Protein AF-A0A2T0S2A6-F1 (afdb_monomer)

Radius of gyration: 28.71 Å; Cα contacts (8 Å, |Δi|>4): 329; chains: 1; bounding box: 79×69×65 Å

Foldseek 3Di:
DQPDQQWADDPQKTKHKDKDLADLQVLQCCVPPQVNVCQQQRGKADDDDAQTWIWGFGPPDVVRDTFIKHFNDDDPSFKTKIAGDFDPPDDPPPPDDPPPDDDDDDDDDDDDDDDDDDDDDDDDDDDDDDDDDDDDDDDDDDDDDDDDDDDPDPPDDPDDDDDDGPPAFMWMWGWDDDPSMIMIMIIGRHPDLPCQLVVSLVVSQSVVSSVCSVVVHDRDDSVSRPNVCSVVSVVND

Mean predicted aligned error: 16.67 Å

Secondary structure (DSSP, 8-state):
-------EEETTEEEEEEEESS-HHHHHHHHH-HHHHTTTT--EEE--STT-EEEEE-TTSTT--EEEEEEEEEETTTEEEEEEPS-------------------------------------------------------------------SS--------SS-TT-EEEEEEEEETTEEEEEEEEE-S-STTHHHHHHHHHHHHHHHHHHHHTPPPPPGGGTTTTTHHHHHTT-

Solvent-accessible surface area (backbone atoms only — not comparable to full-atom values): 15053 Å² total; per-residue (Å²): 131,88,82,73,88,69,65,43,62,59,87,46,34,42,35,37,72,50,79,41,90,39,52,42,63,63,55,34,41,47,68,71,32,43,80,49,18,40,64,39,52,18,48,52,49,73,62,93,46,67,78,29,61,27,38,38,26,43,69,88,46,84,90,45,58,78,39,55,30,27,24,73,37,70,46,86,60,34,38,42,25,37,28,57,47,71,70,80,82,80,78,86,79,69,81,70,74,81,80,78,77,88,82,89,86,82,92,84,87,90,83,86,90,82,89,85,86,86,81,88,86,87,88,87,87,84,86,85,87,88,83,87,86,88,82,90,81,81,87,85,89,87,80,90,75,93,76,81,88,81,76,91,68,74,98,68,86,87,75,86,88,74,81,94,55,76,71,45,56,35,40,37,40,40,46,47,69,58,94,62,30,18,37,38,40,41,34,37,42,43,76,56,61,87,56,35,32,62,53,48,29,52,51,53,49,40,55,50,15,45,52,20,52,74,72,70,47,74,69,74,66,66,68,74,28,50,70,74,39,20,66,68,40,52,71,57,105

Nearest PDB structures (foldseek):
  4fpw-assembly3_B  TM=7.963E-01  e=6.488E-09  Micromonospora echinospora
  4fpw-assembly3_A  TM=7.605E-01  e=2.782E-08  Micromonospora echinospora
  2luz-assembly1_A  TM=6.718E-01  e=4.264E-07  Micromonospora echinospora
  3ggn-assembly2_A  TM=6.190E-01  e=2.651E-03  Deinococcus radiodurans R1 = ATCC 13939 = DSM 20539

Sequence (237 aa):
MSLIPTGRLLGNDLVLTRTFRAPVEDVWASITDPARTARWFGPWEGEAGVGRTVKVQMAHEEGRPWMDMVIDACEPPHRLAISAGGEPGGESGGGGEPEGGDESSGGGEPGDDGESKAGGGVEGGGESGGGGNSGAGDEPAGGDGSGSGDEPGGAGGSGDGGDGGFGGWHLELVLTEVGGVTELRFTQRLGGTAGVGEVGPGWEYYLDGLVAAREGRAMPDFGDYYPAMKDHFEAQR

InterPro domains:
  IPR013538 Activator of Hsp90 ATPase homologue 1/2-like, C-terminal [PF08327] (21-85)
  IPR023393 START-like domain superfamily [G3DSA:3.30.530.20] (10-105)
  IPR023393 START-like domain superfamily [G3DSA:3.30.530.20] (150-237)

pLDDT: mean 70.14, std 23.82, range [29.8, 96.31]

Organism: NCBI:txid439699

Structure (mmCIF, N/CA/C/O backbone):
data_AF-A0A2T0S2A6-F1
#
_entry.id   AF-A0A2T0S2A6-F1
#
loop_
_atom_site.group_PDB
_atom_site.id
_atom_site.type_symbol
_atom_site.label_atom_id
_atom_site.label_alt_id
_atom_site.label_comp_id
_atom_site.label_asym_id
_atom_site.label_entity_id
_atom_site.label_seq_id
_atom_site.pdbx_PDB_ins_code
_atom_site.Cartn_x
_atom_site.Cartn_y
_atom_site.Cartn_z
_atom_site.occupancy
_atom_site.B_iso_or_equiv
_atom_site.auth_seq_id
_atom_site.auth_comp_id
_atom_site.auth_asym_id
_atom_site.auth_atom_id
_atom_site.pdbx_PDB_model_num
ATOM 1 N N . MET A 1 1 ? -0.965 -22.779 -12.173 1.00 40.81 1 MET A N 1
ATOM 2 C CA . MET A 1 1 ? -2.214 -21.983 -12.153 1.00 40.81 1 MET A CA 1
ATOM 3 C C . MET A 1 1 ? -1.852 -20.622 -12.715 1.00 40.81 1 MET A C 1
ATOM 5 O O . MET A 1 1 ? -0.819 -20.116 -12.316 1.00 40.81 1 MET A O 1
ATOM 9 N N . SER A 1 2 ? -2.597 -20.076 -13.680 1.00 44.62 2 SER A N 1
ATOM 10 C CA . SER A 1 2 ? -2.241 -18.775 -14.268 1.00 44.62 2 SER A CA 1
ATOM 11 C C . SER A 1 2 ? -2.540 -17.678 -13.253 1.00 44.62 2 SER A C 1
ATOM 13 O O . SER A 1 2 ? -3.708 -17.358 -13.038 1.00 44.62 2 SER A O 1
ATOM 15 N N . LEU A 1 3 ? -1.506 -17.128 -12.625 1.00 71.12 3 LEU A N 1
ATOM 16 C CA . LEU A 1 3 ? -1.618 -15.856 -11.927 1.00 71.12 3 LEU A CA 1
ATOM 17 C C . LEU A 1 3 ? -1.940 -14.803 -12.993 1.00 71.12 3 LEU A C 1
ATOM 19 O O . LEU A 1 3 ? -1.202 -14.650 -13.965 1.00 71.12 3 LEU A O 1
ATOM 23 N N . ILE A 1 4 ? -3.110 -14.176 -12.898 1.00 74.50 4 ILE A N 1
ATOM 24 C CA . ILE A 1 4 ? -3.513 -13.137 -13.845 1.00 74.50 4 ILE A CA 1
ATOM 25 C C . ILE A 1 4 ? -3.007 -11.817 -13.268 1.00 74.50 4 ILE A C 1
ATOM 27 O O . ILE A 1 4 ? -3.501 -11.434 -12.208 1.00 74.50 4 ILE A O 1
ATOM 31 N N . PRO A 1 5 ? -2.073 -11.115 -13.931 1.00 79.50 5 PRO A N 1
ATOM 32 C CA . PRO A 1 5 ? -1.622 -9.818 -13.457 1.00 79.50 5 PRO A CA 1
ATOM 33 C C . PRO A 1 5 ? -2.796 -8.833 -13.445 1.00 79.50 5 PRO A C 1
ATOM 35 O O . PRO A 1 5 ? -3.496 -8.589 -14.440 1.00 79.50 5 PRO A O 1
ATOM 38 N N . THR A 1 6 ? -3.044 -8.295 -12.263 1.00 83.75 6 THR A N 1
ATOM 39 C CA . THR A 1 6 ? -4.152 -7.385 -11.969 1.00 83.75 6 THR A CA 1
ATOM 40 C C . THR A 1 6 ? -3.710 -5.931 -12.006 1.00 83.75 6 THR A C 1
ATOM 42 O O . THR A 1 6 ? -4.540 -5.053 -12.242 1.00 83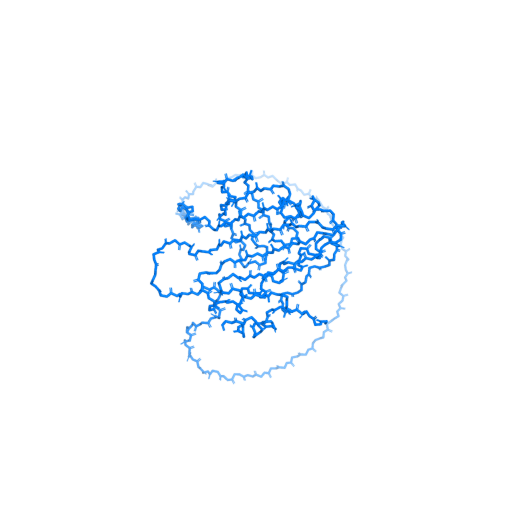.75 6 THR A O 1
ATOM 45 N N . GLY A 1 7 ? -2.415 -5.688 -11.808 1.00 87.00 7 GLY A N 1
ATOM 46 C CA . GLY A 1 7 ? -1.826 -4.372 -11.767 1.00 87.00 7 GLY A CA 1
ATOM 47 C C . GLY A 1 7 ? -1.988 -3.635 -13.085 1.00 87.00 7 GLY A C 1
ATOM 48 O O . GLY A 1 7 ? -1.927 -4.212 -14.179 1.00 87.00 7 GLY A O 1
ATOM 49 N N . ARG A 1 8 ? -2.251 -2.339 -12.963 1.00 90.69 8 ARG A N 1
ATOM 50 C CA . ARG A 1 8 ? -2.418 -1.420 -14.081 1.00 90.69 8 ARG A CA 1
ATOM 51 C C . ARG A 1 8 ? -1.546 -0.201 -13.876 1.00 90.69 8 ARG A C 1
ATOM 53 O O . ARG A 1 8 ? -1.547 0.378 -12.792 1.00 90.69 8 ARG A O 1
ATOM 60 N N . LEU A 1 9 ? -0.837 0.199 -14.922 1.00 90.56 9 LEU A N 1
ATOM 61 C CA . LEU A 1 9 ? -0.086 1.446 -14.925 1.00 90.56 9 LEU A CA 1
ATOM 62 C C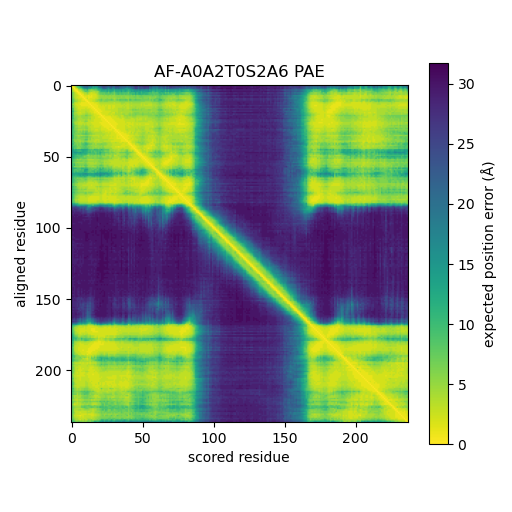 . LEU A 1 9 ? -0.977 2.585 -15.437 1.00 90.56 9 LEU A C 1
ATOM 64 O O . LEU A 1 9 ? -1.478 2.542 -16.560 1.00 90.56 9 LEU A O 1
ATOM 68 N N . LEU A 1 10 ? -1.192 3.601 -14.603 1.00 90.62 10 LEU A N 1
ATOM 69 C CA . LEU A 1 10 ? -1.968 4.798 -14.920 1.00 90.62 10 LEU A CA 1
ATOM 70 C C . LEU A 1 10 ? -1.039 6.016 -14.880 1.00 90.62 10 LEU A C 1
ATOM 72 O O . LEU A 1 10 ? -0.858 6.654 -13.843 1.00 90.62 10 LEU A O 1
ATOM 76 N N . GLY A 1 11 ? -0.411 6.328 -16.015 1.00 88.44 11 GLY A N 1
ATOM 77 C CA . GLY A 1 11 ? 0.660 7.326 -16.061 1.00 88.44 11 GLY A CA 1
ATOM 78 C C . GLY A 1 11 ? 1.874 6.836 -15.271 1.00 88.44 11 GLY A C 1
ATOM 79 O O . GLY A 1 11 ? 2.530 5.887 -15.684 1.00 88.44 11 GLY A O 1
ATOM 80 N N . ASN A 1 12 ? 2.140 7.457 -14.122 1.00 88.75 12 ASN A N 1
ATOM 81 C CA . ASN A 1 12 ? 3.220 7.074 -13.207 1.00 88.75 12 ASN A CA 1
ATOM 82 C C . ASN A 1 12 ? 2.729 6.286 -11.984 1.00 88.75 12 ASN A C 1
ATOM 84 O O . ASN A 1 12 ? 3.543 5.881 -11.160 1.00 88.75 12 ASN A O 1
ATOM 88 N N . ASP A 1 13 ? 1.419 6.087 -11.845 1.00 90.69 13 ASP A N 1
ATOM 89 C CA . ASP A 1 13 ? 0.840 5.399 -10.698 1.00 90.69 13 ASP A CA 1
ATOM 90 C C . ASP A 1 13 ? 0.581 3.929 -11.067 1.00 90.69 13 ASP A C 1
ATOM 92 O O . ASP A 1 13 ? -0.249 3.613 -11.924 1.00 90.69 13 ASP A O 1
ATOM 96 N N . LEU A 1 14 ? 1.307 3.017 -10.425 1.00 91.19 14 LEU A N 1
ATOM 97 C CA . LEU A 1 14 ? 1.064 1.582 -10.491 1.00 91.19 14 LEU A CA 1
ATOM 98 C C . LEU A 1 14 ? -0.046 1.230 -9.495 1.00 91.19 14 LEU A C 1
ATOM 100 O O . LEU A 1 14 ? 0.139 1.333 -8.282 1.00 91.19 14 LEU A O 1
ATOM 104 N N . VAL A 1 15 ? -1.201 0.812 -10.008 1.00 94.25 15 VAL A N 1
ATOM 105 C CA . VAL A 1 15 ? -2.398 0.521 -9.212 1.00 94.25 15 VAL A CA 1
ATOM 106 C C . VAL A 1 15 ? -2.692 -0.972 -9.222 1.00 94.25 15 VAL A C 1
ATOM 108 O O . VAL A 1 15 ? -2.836 -1.572 -10.285 1.00 94.25 15 VAL A O 1
ATOM 111 N N . LEU A 1 16 ? -2.837 -1.560 -8.037 1.00 93.12 16 LEU A N 1
ATOM 112 C CA . LEU A 1 16 ? -3.235 -2.950 -7.835 1.00 93.12 16 LEU A CA 1
ATOM 113 C C . LEU A 1 16 ? -4.454 -3.004 -6.912 1.00 93.12 16 LEU A C 1
ATOM 115 O O . LEU A 1 16 ? -4.512 -2.302 -5.903 1.00 93.12 16 LEU A O 1
ATOM 119 N N . THR A 1 17 ? -5.420 -3.865 -7.230 1.00 92.19 17 THR A N 1
ATOM 120 C CA . THR A 1 17 ? -6.645 -4.016 -6.432 1.00 92.19 17 THR A CA 1
ATOM 121 C C . THR A 1 17 ? -6.764 -5.433 -5.883 1.00 92.19 17 THR A C 1
ATOM 123 O O . THR A 1 17 ? -6.517 -6.412 -6.592 1.00 92.19 17 THR A O 1
ATOM 126 N N . ARG A 1 18 ? -7.173 -5.561 -4.619 1.00 91.56 18 ARG A N 1
ATOM 127 C CA . ARG A 1 18 ? -7.515 -6.835 -3.975 1.00 91.56 18 ARG A CA 1
ATOM 128 C C . ARG A 1 18 ? -8.862 -6.744 -3.284 1.00 91.56 18 ARG A C 1
ATOM 130 O O . ARG A 1 18 ? -9.215 -5.717 -2.722 1.00 91.56 18 ARG A O 1
ATOM 137 N N . THR A 1 19 ? -9.606 -7.840 -3.301 1.00 90.94 19 THR A N 1
ATOM 138 C CA . THR A 1 19 ? -10.930 -7.914 -2.683 1.00 90.94 19 THR A CA 1
ATOM 139 C C . THR A 1 19 ? -10.922 -8.963 -1.583 1.00 90.94 19 THR A C 1
ATOM 141 O O . THR A 1 19 ? -10.536 -10.109 -1.810 1.00 90.94 19 THR A O 1
ATOM 144 N N . PHE A 1 20 ? -11.396 -8.589 -0.399 1.00 89.88 20 PHE A N 1
ATOM 145 C CA . PHE A 1 20 ? -11.454 -9.439 0.781 1.00 89.88 20 PHE A CA 1
ATOM 146 C C . PHE A 1 20 ? -12.900 -9.584 1.251 1.00 89.88 20 PHE A C 1
ATOM 148 O O . PHE A 1 20 ? -13.612 -8.600 1.431 1.00 89.88 20 PHE A O 1
ATOM 155 N N . ARG A 1 21 ? -13.337 -10.821 1.507 1.00 90.31 21 ARG A N 1
ATOM 156 C CA . ARG A 1 21 ? -14.622 -11.097 2.175 1.00 90.31 21 ARG A CA 1
ATOM 157 C C . ARG A 1 21 ? -14.460 -10.988 3.691 1.00 90.31 21 ARG A C 1
ATOM 159 O O . ARG A 1 21 ? -14.491 -11.991 4.397 1.00 90.31 21 ARG A O 1
ATOM 166 N N . ALA A 1 22 ? -14.190 -9.780 4.157 1.00 90.81 22 ALA A N 1
ATOM 167 C CA . ALA A 1 22 ? -13.977 -9.433 5.554 1.00 90.81 22 ALA A CA 1
ATOM 168 C C . ALA A 1 22 ? -14.355 -7.956 5.754 1.00 90.81 22 ALA A C 1
ATOM 170 O O . ALA A 1 22 ? -14.318 -7.216 4.770 1.00 90.81 22 ALA A O 1
ATOM 171 N N . PRO A 1 23 ? -14.696 -7.528 6.981 1.00 92.88 23 PRO A N 1
ATOM 172 C CA . PRO A 1 23 ? -14.936 -6.119 7.274 1.00 92.88 23 PRO A CA 1
ATOM 173 C C . PRO A 1 23 ? -13.649 -5.297 7.144 1.00 92.88 23 PRO A C 1
ATOM 175 O O . PRO A 1 23 ? -12.537 -5.816 7.315 1.00 92.88 23 PRO A O 1
ATOM 178 N N . VAL A 1 24 ? -13.801 -3.994 6.898 1.00 94.19 24 VAL A N 1
ATOM 179 C CA . VAL A 1 24 ? -12.668 -3.086 6.675 1.00 94.19 24 VAL A CA 1
ATOM 180 C C . VAL A 1 24 ? -11.712 -3.041 7.858 1.00 94.19 24 VAL A C 1
ATOM 182 O O . VAL A 1 24 ? -10.505 -2.996 7.653 1.00 94.19 24 VAL A O 1
ATOM 185 N N . GLU A 1 25 ? -12.222 -3.138 9.085 1.00 92.81 25 GLU A N 1
ATOM 186 C CA . GLU A 1 25 ? -11.404 -3.118 10.302 1.00 92.81 25 GLU A CA 1
ATOM 187 C C . GLU A 1 25 ? -10.437 -4.307 10.366 1.00 92.81 25 GLU A C 1
ATOM 189 O O . GLU A 1 25 ? -9.268 -4.148 10.722 1.00 92.81 25 GLU A O 1
ATOM 194 N N . ASP A 1 26 ? -10.886 -5.493 9.944 1.00 92.31 26 ASP A N 1
ATOM 195 C CA . ASP A 1 26 ? -10.026 -6.673 9.891 1.00 92.31 26 ASP A CA 1
ATOM 196 C C . ASP A 1 26 ? -8.950 -6.524 8.818 1.00 92.31 26 ASP A C 1
ATOM 198 O O . ASP A 1 26 ? -7.817 -6.971 9.016 1.00 92.31 26 ASP A O 1
ATOM 202 N N . VAL A 1 27 ? -9.294 -5.963 7.651 1.00 92.69 27 VAL A N 1
ATOM 203 C CA . VAL A 1 27 ? -8.337 -5.710 6.557 1.00 92.69 27 VAL A CA 1
ATOM 204 C C . VAL A 1 27 ? -7.327 -4.645 6.962 1.00 92.69 27 VAL A C 1
ATOM 206 O O . VAL A 1 27 ? -6.129 -4.864 6.800 1.00 92.69 27 VAL A O 1
ATOM 209 N N . TRP A 1 28 ? -7.794 -3.561 7.574 1.00 93.69 28 TRP A N 1
ATOM 210 C CA . TRP A 1 28 ? -6.973 -2.492 8.123 1.00 93.69 28 TRP A CA 1
ATOM 211 C C . TRP A 1 28 ? -5.953 -3.031 9.124 1.00 93.69 28 TRP A C 1
ATOM 213 O O . TRP A 1 28 ? -4.758 -2.792 8.966 1.00 93.69 28 TRP A O 1
ATOM 223 N N . ALA A 1 29 ? -6.383 -3.872 10.069 1.00 92.19 29 ALA A N 1
ATOM 224 C CA . ALA A 1 29 ? -5.474 -4.512 11.013 1.00 92.19 29 ALA A CA 1
ATOM 225 C C . ALA A 1 29 ? -4.391 -5.353 10.314 1.00 92.19 29 ALA A C 1
ATOM 227 O O . ALA A 1 29 ? -3.265 -5.397 10.783 1.00 92.19 29 ALA A O 1
ATOM 228 N N . SER A 1 30 ? -4.666 -6.004 9.179 1.00 89.81 30 SER A N 1
ATOM 229 C CA . SER A 1 30 ? -3.622 -6.743 8.443 1.00 89.81 30 SER A CA 1
ATOM 230 C C . SER A 1 30 ? -2.554 -5.868 7.784 1.00 89.81 30 SER A C 1
ATOM 232 O O . SER A 1 30 ? -1.518 -6.403 7.390 1.00 89.81 30 SER A O 1
ATOM 234 N N . ILE A 1 31 ? -2.821 -4.571 7.647 1.00 89.50 31 ILE A N 1
ATOM 235 C CA . ILE A 1 31 ? -1.926 -3.587 7.037 1.00 89.50 31 ILE A CA 1
ATOM 236 C C . ILE A 1 31 ? -1.197 -2.793 8.128 1.00 89.50 31 ILE A C 1
ATOM 238 O O . ILE A 1 31 ? -0.007 -2.518 7.993 1.00 89.50 31 ILE A O 1
ATOM 242 N N . THR A 1 32 ? -1.891 -2.446 9.216 1.00 89.19 32 THR A N 1
ATOM 243 C CA . THR A 1 32 ? -1.354 -1.583 10.275 1.00 89.19 32 THR A CA 1
ATOM 244 C C . THR A 1 32 ? -0.890 -2.316 11.523 1.00 89.19 32 THR A C 1
ATOM 246 O O . THR A 1 32 ? -0.228 -1.698 12.337 1.00 89.19 32 THR A O 1
ATOM 249 N N . ASP A 1 33 ? -1.243 -3.581 11.753 1.00 88.81 33 ASP A N 1
ATOM 250 C CA . ASP A 1 33 ? -0.757 -4.318 12.926 1.00 88.81 33 ASP A CA 1
ATOM 251 C C . ASP A 1 33 ? 0.608 -4.956 12.620 1.00 88.81 33 ASP A C 1
ATOM 253 O O . ASP A 1 33 ? 0.705 -5.753 11.684 1.00 88.81 33 ASP A O 1
ATOM 257 N N . PRO A 1 34 ? 1.666 -4.671 13.398 1.00 86.69 34 PRO A N 1
ATOM 258 C CA . PRO A 1 34 ? 3.013 -5.154 13.099 1.00 86.69 34 PRO A CA 1
ATOM 259 C C . PRO A 1 34 ? 3.120 -6.681 13.113 1.00 86.69 34 PRO A C 1
ATOM 261 O O . PRO A 1 34 ? 3.835 -7.247 12.286 1.00 86.69 34 PRO A O 1
ATOM 264 N N . ALA A 1 35 ? 2.371 -7.375 13.977 1.00 86.44 35 ALA A N 1
ATOM 265 C CA . ALA A 1 35 ? 2.387 -8.835 14.020 1.00 86.44 35 ALA A CA 1
ATOM 266 C C . ALA A 1 35 ? 1.686 -9.451 12.800 1.00 86.44 35 ALA A C 1
ATOM 268 O O . ALA A 1 35 ? 2.070 -10.530 12.345 1.00 86.44 35 ALA A O 1
ATOM 269 N N . ARG A 1 36 ? 0.670 -8.781 12.243 1.00 88.19 36 ARG A N 1
ATOM 270 C CA . ARG A 1 36 ? -0.002 -9.227 11.012 1.00 88.19 36 ARG A CA 1
ATOM 271 C C . ARG A 1 36 ? 0.798 -8.876 9.763 1.00 88.19 36 ARG A C 1
ATOM 273 O O . ARG A 1 36 ? 0.919 -9.734 8.890 1.00 88.19 36 ARG A O 1
ATOM 280 N N . THR A 1 37 ? 1.371 -7.678 9.697 1.00 88.50 37 THR A N 1
ATOM 281 C CA . THR A 1 37 ? 2.200 -7.218 8.574 1.00 88.50 37 THR A CA 1
ATOM 282 C C . THR A 1 37 ? 3.470 -8.059 8.434 1.00 88.50 37 THR A C 1
ATOM 284 O O . THR A 1 37 ? 3.821 -8.451 7.319 1.00 88.50 37 THR A O 1
ATOM 287 N N . ALA A 1 38 ? 4.060 -8.495 9.555 1.00 88.25 38 ALA A N 1
ATOM 288 C CA . ALA A 1 38 ? 5.203 -9.412 9.582 1.00 88.25 38 ALA A CA 1
ATOM 289 C C . ALA A 1 38 ? 4.975 -10.750 8.862 1.00 88.25 38 ALA A C 1
ATOM 291 O O . ALA A 1 38 ? 5.937 -11.408 8.475 1.00 88.25 38 ALA A O 1
ATOM 292 N N . ARG A 1 39 ? 3.717 -11.163 8.664 1.00 86.00 39 ARG A N 1
ATOM 293 C CA . ARG A 1 39 ? 3.386 -12.447 8.029 1.00 86.00 39 ARG A CA 1
ATOM 294 C C . ARG A 1 39 ? 3.450 -12.416 6.504 1.00 86.00 39 ARG A C 1
ATOM 296 O O . ARG A 1 39 ? 3.475 -13.489 5.912 1.00 86.00 39 ARG A O 1
ATOM 303 N N . TRP A 1 40 ? 3.425 -11.236 5.883 1.00 86.31 40 TRP A N 1
ATOM 304 C CA . TRP A 1 40 ? 3.359 -11.106 4.423 1.00 86.31 40 TRP A CA 1
ATOM 305 C C . TRP A 1 40 ? 4.307 -10.048 3.859 1.00 86.31 40 TRP A C 1
ATOM 307 O O . TRP A 1 40 ? 4.961 -10.307 2.855 1.00 86.31 40 TRP A O 1
ATOM 317 N N . PHE A 1 41 ? 4.408 -8.884 4.504 1.00 84.75 41 PHE A N 1
ATOM 318 C CA . PHE A 1 41 ? 5.287 -7.797 4.073 1.00 84.75 41 PHE A CA 1
ATOM 319 C C . PHE A 1 41 ? 6.613 -7.835 4.829 1.00 84.75 41 PHE A C 1
ATOM 321 O O . PHE A 1 41 ? 7.675 -7.792 4.219 1.00 84.75 41 PHE A O 1
ATOM 328 N N . GLY A 1 42 ? 6.536 -8.003 6.149 1.00 85.94 42 GLY A N 1
ATOM 329 C CA . GLY A 1 42 ? 7.661 -8.017 7.079 1.00 85.94 42 GLY A CA 1
ATOM 330 C C . GLY A 1 42 ? 7.413 -7.106 8.289 1.00 85.94 42 GLY A C 1
ATOM 331 O O . GLY A 1 42 ? 6.367 -6.451 8.366 1.00 85.94 42 GLY A O 1
ATOM 332 N N . PRO A 1 43 ? 8.266 -7.183 9.323 1.00 89.19 43 PRO A N 1
ATOM 333 C CA . PRO A 1 43 ? 8.039 -6.460 10.564 1.00 89.19 43 PRO A CA 1
ATOM 334 C C . PRO A 1 43 ? 8.244 -4.960 10.359 1.00 89.19 43 PRO A C 1
ATOM 336 O O . PRO A 1 43 ? 9.045 -4.523 9.532 1.00 89.19 43 PRO A O 1
ATOM 339 N N . TRP A 1 44 ? 7.530 -4.167 11.149 1.00 89.50 44 TRP A N 1
ATOM 340 C CA . TRP A 1 44 ? 7.767 -2.736 11.235 1.00 89.50 44 TRP A CA 1
ATOM 341 C C . TRP A 1 44 ? 7.768 -2.280 12.695 1.00 89.50 44 TRP A C 1
ATOM 343 O O . TRP A 1 44 ? 7.097 -2.873 13.543 1.00 89.50 44 TRP A O 1
ATOM 353 N N . GLU A 1 45 ? 8.547 -1.243 12.982 1.00 88.31 45 GLU A N 1
ATOM 354 C CA . GLU A 1 45 ? 8.756 -0.667 14.307 1.00 88.31 45 GLU A CA 1
ATOM 355 C C . GLU A 1 45 ? 8.546 0.849 14.269 1.00 88.31 45 GLU A C 1
ATOM 357 O O . GLU A 1 45 ? 8.823 1.510 13.271 1.00 88.31 45 GLU A O 1
ATOM 362 N N . GLY A 1 46 ? 8.079 1.420 15.376 1.00 85.38 46 GLY A N 1
ATOM 363 C CA . GLY A 1 46 ? 7.874 2.859 15.520 1.00 85.38 46 GLY A CA 1
ATOM 364 C C . GLY A 1 46 ? 6.478 3.211 16.016 1.00 85.38 46 GLY A C 1
ATOM 365 O O . GLY A 1 46 ? 5.664 2.344 16.334 1.00 85.38 46 GLY A O 1
ATOM 366 N N . GLU A 1 47 ? 6.207 4.510 16.106 1.00 83.38 47 GLU A N 1
ATOM 367 C CA . GLU A 1 47 ? 4.898 5.020 16.506 1.00 83.38 47 GLU A CA 1
ATOM 368 C C . GLU A 1 47 ? 4.077 5.361 15.262 1.00 83.38 47 GLU A C 1
ATOM 370 O O . GLU A 1 47 ? 4.457 6.227 14.473 1.00 83.38 47 GLU A O 1
ATOM 375 N N . ALA A 1 48 ? 2.928 4.701 15.100 1.00 80.00 48 ALA A N 1
ATOM 376 C CA . ALA A 1 48 ? 1.993 5.041 14.040 1.00 80.00 48 ALA A CA 1
ATOM 377 C C . ALA A 1 48 ? 1.408 6.443 14.276 1.00 80.00 48 ALA A C 1
ATOM 379 O O . ALA A 1 48 ? 0.794 6.711 15.309 1.00 80.00 48 ALA A O 1
ATOM 380 N N . GLY A 1 49 ? 1.558 7.333 13.300 1.00 83.44 49 GLY A N 1
ATOM 381 C CA . GLY A 1 49 ? 0.978 8.670 13.339 1.00 83.44 49 GLY A CA 1
ATOM 382 C C . GLY A 1 49 ? 1.385 9.490 12.125 1.00 83.44 49 GLY A C 1
ATOM 383 O O . GLY A 1 49 ? 2.494 9.346 11.625 1.00 83.44 49 GLY A O 1
ATOM 384 N N . VAL A 1 50 ? 0.494 10.354 11.644 1.00 89.62 50 VAL A N 1
ATOM 385 C CA . VAL A 1 50 ? 0.789 11.222 10.495 1.00 89.62 50 VAL A CA 1
ATOM 386 C C . VAL A 1 50 ? 2.003 12.108 10.797 1.00 89.62 50 VAL A C 1
ATOM 388 O O . VAL A 1 50 ? 2.072 12.734 11.854 1.00 89.62 50 VAL A O 1
ATOM 391 N N . GLY A 1 51 ? 2.962 12.140 9.876 1.00 86.44 51 GLY A N 1
ATOM 392 C CA . GLY A 1 51 ? 4.244 12.831 9.996 1.00 86.44 51 GLY A CA 1
ATOM 393 C C . GLY A 1 51 ? 5.290 12.105 10.849 1.00 86.44 51 GLY A C 1
ATOM 394 O O . GLY A 1 51 ? 6.387 12.632 11.020 1.00 86.44 51 GLY A O 1
ATOM 395 N N . ARG A 1 52 ? 4.983 10.926 11.407 1.00 87.75 52 ARG A N 1
ATOM 396 C CA . ARG A 1 52 ? 5.961 10.087 12.117 1.00 87.75 52 ARG A CA 1
ATOM 397 C C . ARG A 1 52 ? 6.735 9.221 11.125 1.00 87.75 52 ARG A C 1
ATOM 399 O O . ARG A 1 52 ? 6.186 8.796 10.110 1.00 87.75 52 ARG A O 1
ATOM 406 N N . THR A 1 53 ? 7.976 8.909 11.482 1.00 89.12 53 THR A N 1
ATOM 407 C CA . THR A 1 53 ? 8.798 7.912 10.790 1.00 89.12 53 THR A CA 1
ATOM 408 C C . THR A 1 53 ? 8.685 6.568 11.502 1.00 89.12 53 THR A C 1
ATOM 410 O O . THR A 1 53 ? 8.800 6.496 12.727 1.00 89.12 53 THR A O 1
ATOM 413 N N . VAL A 1 54 ? 8.468 5.510 10.729 1.00 89.44 54 VAL A N 1
ATOM 414 C CA . VAL A 1 54 ? 8.478 4.112 11.156 1.00 89.44 54 VAL A CA 1
ATOM 415 C C . VAL A 1 54 ? 9.545 3.355 10.376 1.00 89.44 54 VAL A C 1
ATOM 417 O O . VAL A 1 54 ? 9.800 3.654 9.214 1.00 89.44 54 VAL A O 1
ATOM 420 N N . LYS A 1 55 ? 10.168 2.364 11.001 1.00 88.25 55 LYS A N 1
ATOM 421 C CA . LYS A 1 55 ? 11.136 1.482 10.355 1.00 88.25 55 LYS A CA 1
ATOM 422 C C . LYS A 1 55 ? 10.408 0.262 9.830 1.00 88.25 55 LYS A C 1
ATOM 424 O O . LYS A 1 55 ? 9.717 -0.402 10.593 1.00 88.25 55 LYS A O 1
ATOM 429 N N . VAL A 1 56 ? 10.569 -0.058 8.557 1.00 86.88 56 VAL A N 1
ATOM 430 C CA . VAL A 1 56 ? 9.944 -1.222 7.925 1.00 86.88 56 VAL A CA 1
ATOM 431 C C . VAL A 1 56 ? 11.030 -2.131 7.376 1.00 86.88 56 VAL A C 1
ATOM 433 O O . VAL A 1 56 ? 12.029 -1.659 6.842 1.00 86.88 56 VAL A O 1
ATOM 436 N N . GLN A 1 57 ? 10.842 -3.435 7.517 1.00 85.12 57 GLN A N 1
ATOM 437 C CA . GLN A 1 57 ? 11.696 -4.442 6.911 1.00 85.12 57 GLN A CA 1
ATOM 438 C C . GLN A 1 57 ? 10.858 -5.264 5.936 1.00 85.12 57 GLN A C 1
ATOM 440 O O . GLN A 1 57 ? 9.840 -5.833 6.327 1.00 85.12 57 GLN A O 1
ATOM 445 N N . MET A 1 58 ? 11.288 -5.358 4.680 1.00 83.19 58 MET A N 1
ATOM 446 C CA . MET A 1 58 ? 10.630 -6.199 3.685 1.00 83.19 58 MET A CA 1
ATOM 447 C C . MET A 1 58 ? 11.192 -7.626 3.746 1.00 83.19 58 MET A C 1
ATOM 449 O O . MET A 1 58 ? 12.369 -7.875 3.506 1.00 83.19 58 MET A O 1
ATOM 453 N N . ALA A 1 59 ? 10.341 -8.594 4.087 1.00 77.56 59 ALA A N 1
ATOM 454 C CA . ALA A 1 59 ? 10.750 -9.961 4.421 1.00 77.56 59 ALA A CA 1
ATOM 455 C C . ALA A 1 59 ? 11.352 -10.745 3.242 1.00 77.56 59 ALA A C 1
ATOM 457 O O . ALA A 1 59 ? 12.116 -11.686 3.467 1.00 77.56 59 ALA A O 1
ATOM 458 N N . HIS A 1 60 ? 10.988 -10.375 2.012 1.00 72.69 60 HIS A N 1
ATOM 459 C CA . HIS A 1 60 ? 11.467 -11.002 0.779 1.00 72.69 60 HIS A CA 1
ATOM 460 C C . HIS A 1 60 ? 12.623 -10.234 0.112 1.00 72.69 60 HIS A C 1
ATOM 462 O O . HIS A 1 60 ? 13.102 -10.656 -0.933 1.00 72.69 60 HIS A O 1
ATOM 468 N N . GLU A 1 61 ? 13.104 -9.140 0.709 1.00 72.50 61 GLU A N 1
ATOM 469 C CA . GLU A 1 61 ? 14.316 -8.479 0.224 1.00 72.50 61 GLU A CA 1
ATOM 470 C C . GLU A 1 61 ? 15.578 -9.163 0.753 1.00 72.50 61 GLU A C 1
ATOM 472 O O . GLU A 1 61 ? 15.648 -9.606 1.907 1.00 72.50 61 GLU A O 1
ATOM 477 N N . GLU A 1 62 ? 16.602 -9.234 -0.097 1.00 66.75 62 GLU A N 1
ATOM 478 C CA . GLU A 1 62 ? 17.911 -9.755 0.281 1.00 66.75 62 GLU A CA 1
ATOM 479 C C . GLU A 1 62 ? 18.553 -8.855 1.348 1.00 66.75 62 GLU A C 1
ATOM 481 O O . GLU A 1 62 ? 18.484 -7.630 1.289 1.00 66.75 62 GLU A O 1
ATOM 486 N N . GLY A 1 63 ? 19.108 -9.461 2.399 1.00 65.12 63 GLY A N 1
ATOM 487 C CA . GLY A 1 63 ? 19.666 -8.732 3.544 1.00 65.12 63 GLY A CA 1
ATOM 488 C C . GLY A 1 63 ? 18.632 -8.103 4.489 1.00 65.12 63 GLY A C 1
ATOM 489 O O . GLY A 1 63 ? 18.978 -7.821 5.635 1.00 65.12 63 GLY A O 1
ATOM 490 N N . ARG A 1 64 ? 17.367 -7.955 4.065 1.00 80.69 64 ARG A N 1
ATOM 491 C CA . ARG A 1 64 ? 16.254 -7.405 4.861 1.00 80.69 64 ARG A CA 1
ATOM 492 C C . ARG A 1 64 ? 16.653 -6.109 5.586 1.00 80.69 64 ARG A C 1
ATOM 494 O O . ARG A 1 64 ? 16.580 -6.047 6.821 1.00 80.69 64 ARG A O 1
ATOM 501 N N . PRO A 1 65 ? 17.127 -5.087 4.858 1.00 82.06 65 PRO A N 1
ATOM 502 C CA . PRO A 1 65 ? 17.507 -3.831 5.480 1.00 82.06 65 PRO A CA 1
ATOM 503 C C . PRO A 1 65 ? 16.295 -3.193 6.166 1.00 82.06 65 PRO A C 1
ATOM 505 O O . PRO A 1 65 ? 15.152 -3.336 5.731 1.00 82.06 65 PRO A O 1
ATOM 508 N N . TRP A 1 66 ? 16.549 -2.485 7.263 1.00 84.75 66 TRP A N 1
ATOM 509 C CA . TRP A 1 66 ? 15.544 -1.599 7.834 1.00 84.75 66 TRP A CA 1
ATOM 510 C C . TRP A 1 66 ? 15.479 -0.325 7.002 1.00 84.75 66 TRP A C 1
ATOM 512 O O . TRP A 1 66 ? 16.508 0.302 6.760 1.00 84.75 66 TRP A O 1
ATOM 522 N N . MET A 1 67 ? 14.272 0.061 6.607 1.00 82.12 67 MET A N 1
ATOM 523 C CA . MET A 1 67 ? 14.012 1.253 5.810 1.00 82.12 67 MET A CA 1
ATOM 524 C C . MET A 1 67 ? 13.144 2.222 6.599 1.00 82.12 67 MET A C 1
ATOM 526 O O . MET A 1 67 ? 12.116 1.830 7.154 1.00 82.12 67 MET A O 1
ATOM 530 N N . ASP A 1 68 ? 13.546 3.487 6.642 1.00 86.62 68 ASP A N 1
ATOM 531 C CA . ASP A 1 68 ? 12.753 4.541 7.262 1.00 86.62 68 ASP A CA 1
ATOM 532 C C . ASP A 1 68 ? 11.635 5.004 6.325 1.00 86.62 68 ASP A C 1
ATOM 534 O O . ASP A 1 68 ? 11.852 5.388 5.176 1.00 86.62 68 ASP A O 1
ATOM 538 N N . MET A 1 69 ? 10.416 4.977 6.848 1.00 86.00 69 MET A N 1
ATOM 539 C CA . MET A 1 69 ? 9.175 5.250 6.143 1.00 86.00 69 MET A CA 1
ATOM 540 C C . MET A 1 69 ? 8.401 6.328 6.890 1.00 86.00 69 MET A C 1
ATOM 542 O O . MET A 1 69 ? 8.080 6.167 8.064 1.00 86.00 69 MET A O 1
ATOM 546 N N . VAL A 1 70 ? 8.077 7.433 6.232 1.00 89.94 70 VAL A N 1
ATOM 547 C CA . VAL A 1 70 ? 7.251 8.500 6.803 1.00 89.94 70 VAL A CA 1
ATOM 548 C C . VAL A 1 70 ? 5.785 8.196 6.531 1.00 89.94 70 VAL A C 1
ATOM 550 O O . VAL A 1 70 ? 5.412 7.848 5.416 1.00 89.94 70 VAL A O 1
ATOM 553 N N . ILE A 1 71 ? 4.934 8.333 7.546 1.00 91.75 71 ILE A N 1
ATOM 554 C CA . ILE A 1 71 ? 3.484 8.193 7.399 1.00 91.75 71 ILE A CA 1
ATOM 555 C C . ILE A 1 71 ? 2.906 9.530 6.935 1.00 91.75 71 ILE A C 1
ATOM 557 O O . ILE A 1 71 ? 2.688 10.436 7.736 1.00 91.75 71 ILE A O 1
ATOM 561 N N . ASP A 1 72 ? 2.617 9.653 5.646 1.00 90.75 72 ASP A N 1
ATOM 562 C CA . ASP A 1 72 ? 2.040 10.862 5.051 1.00 90.75 72 ASP A CA 1
ATOM 563 C C . ASP A 1 72 ? 0.563 11.050 5.418 1.00 90.75 72 ASP A C 1
ATOM 565 O O . ASP A 1 72 ? 0.092 12.171 5.609 1.00 90.75 72 ASP A O 1
ATOM 569 N N . ALA A 1 73 ? -0.190 9.951 5.517 1.00 92.25 73 ALA A N 1
ATOM 570 C CA . ALA A 1 73 ? -1.592 9.966 5.917 1.00 92.25 73 ALA A CA 1
ATOM 571 C C . ALA A 1 73 ? -1.966 8.671 6.640 1.00 92.25 73 ALA A C 1
ATOM 573 O O . ALA A 1 73 ? -1.553 7.586 6.248 1.00 92.25 73 ALA A O 1
ATOM 574 N N . CYS A 1 74 ? -2.786 8.781 7.681 1.00 92.88 74 CYS A N 1
ATOM 575 C CA . CYS A 1 74 ? -3.324 7.649 8.422 1.00 92.88 74 CYS A CA 1
ATOM 576 C C . CYS A 1 74 ? -4.733 8.017 8.887 1.00 92.88 74 CYS A C 1
ATOM 578 O O . CYS A 1 74 ? -4.918 8.737 9.867 1.00 92.88 74 CYS A O 1
ATOM 580 N N . GLU A 1 75 ? -5.723 7.562 8.129 1.00 92.56 75 GLU A N 1
ATOM 581 C CA . GLU A 1 75 ? -7.146 7.801 8.344 1.00 92.56 75 GLU A CA 1
ATOM 582 C C . GLU A 1 75 ? -7.814 6.439 8.580 1.00 92.56 75 GLU A C 1
ATOM 584 O O . GLU A 1 75 ? -8.375 5.849 7.648 1.00 92.56 75 GLU A O 1
ATOM 589 N N . PRO A 1 76 ? -7.707 5.872 9.796 1.00 90.06 76 PRO A N 1
ATOM 590 C CA . PRO A 1 76 ? -8.253 4.553 10.078 1.00 90.06 76 PRO A CA 1
ATOM 591 C C . PRO A 1 76 ? -9.789 4.540 9.960 1.00 90.06 76 PRO A C 1
ATOM 593 O O . PRO A 1 76 ? -10.438 5.507 10.368 1.00 90.06 76 PRO A O 1
ATOM 596 N N . PRO A 1 77 ? -10.401 3.446 9.465 1.00 92.31 77 PRO A N 1
ATOM 597 C CA . PRO A 1 77 ? -9.790 2.254 8.862 1.00 92.31 77 PRO A CA 1
ATOM 598 C C . PRO A 1 77 ? -9.660 2.331 7.320 1.00 92.31 77 PRO A C 1
ATOM 600 O O . PRO A 1 77 ? -9.645 1.298 6.661 1.00 92.31 77 PRO A O 1
ATOM 603 N N . HIS A 1 78 ? -9.629 3.521 6.709 1.00 93.25 78 HIS A N 1
ATOM 604 C CA . HIS A 1 78 ? -9.864 3.683 5.266 1.00 93.25 78 HIS A CA 1
ATOM 605 C C . HIS A 1 78 ? -8.637 4.048 4.431 1.00 93.25 78 HIS A C 1
ATOM 607 O O . HIS A 1 78 ? -8.623 3.733 3.243 1.00 93.25 78 HIS A O 1
ATOM 613 N N . ARG A 1 79 ? -7.624 4.728 4.979 1.00 94.69 79 ARG A N 1
ATOM 614 C CA . ARG A 1 79 ? -6.499 5.207 4.161 1.00 94.69 79 ARG A CA 1
ATOM 615 C C . ARG A 1 79 ? -5.184 5.271 4.919 1.00 94.69 79 ARG A C 1
ATOM 617 O O . ARG A 1 79 ? -5.102 5.893 5.973 1.00 94.69 79 ARG A O 1
ATOM 624 N N . LEU A 1 80 ? -4.150 4.676 4.336 1.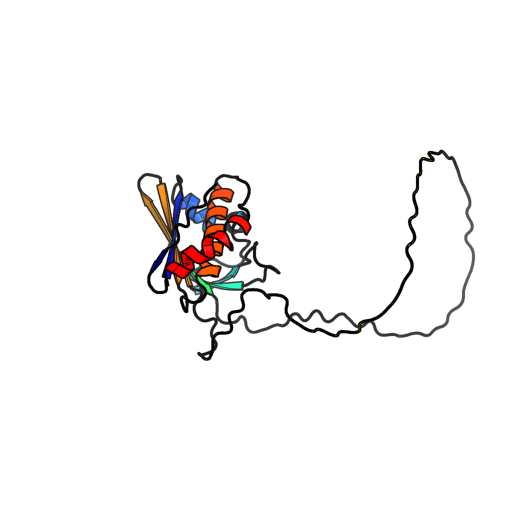00 93.75 80 LEU A N 1
ATOM 625 C CA . LEU A 1 80 ? -2.765 4.775 4.778 1.00 93.75 80 LEU A CA 1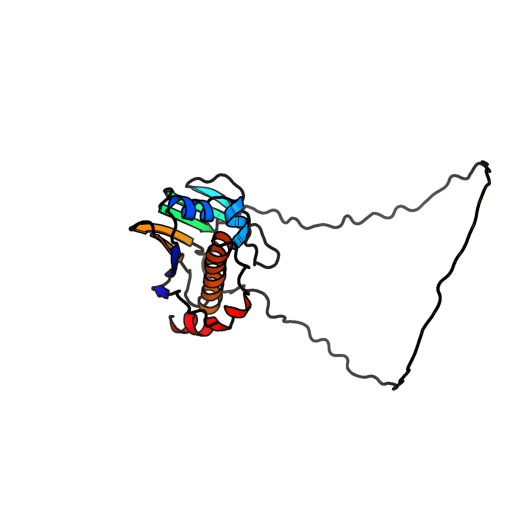
ATOM 626 C C . LEU A 1 80 ? -1.916 5.229 3.591 1.00 93.75 80 LEU A C 1
ATOM 628 O O . LEU A 1 80 ? -1.945 4.590 2.544 1.00 93.75 80 LEU A O 1
ATOM 632 N N . ALA A 1 81 ? -1.159 6.308 3.750 1.00 93.12 81 ALA A N 1
ATOM 633 C CA . ALA A 1 81 ? -0.150 6.722 2.788 1.00 93.12 81 ALA A CA 1
ATOM 634 C C . ALA A 1 81 ? 1.198 6.821 3.492 1.00 93.12 81 ALA A C 1
ATOM 636 O O . ALA A 1 81 ? 1.282 7.388 4.584 1.00 93.12 81 ALA A O 1
ATOM 637 N N . ILE A 1 82 ? 2.224 6.246 2.877 1.00 91.62 82 ILE A N 1
ATOM 638 C CA . ILE A 1 82 ? 3.588 6.240 3.390 1.00 91.62 82 ILE A CA 1
ATOM 639 C C . ILE A 1 82 ? 4.566 6.568 2.269 1.00 91.62 82 ILE A C 1
ATOM 641 O O . ILE A 1 82 ? 4.345 6.195 1.114 1.00 91.62 82 ILE A O 1
ATOM 645 N N . SER A 1 83 ? 5.673 7.209 2.613 1.00 90.00 83 SER A N 1
ATOM 646 C CA . SER A 1 83 ? 6.748 7.499 1.674 1.00 90.00 83 SER A CA 1
ATOM 647 C C . SER A 1 83 ? 8.111 7.185 2.254 1.00 90.00 83 SER A C 1
ATOM 649 O O . SER A 1 83 ? 8.294 7.220 3.471 1.00 90.00 83 SER A O 1
ATOM 651 N N . ALA A 1 84 ? 9.063 6.827 1.394 1.00 84.44 84 ALA A N 1
ATOM 652 C CA . ALA A 1 84 ? 10.441 6.651 1.834 1.00 84.44 84 ALA A CA 1
ATOM 653 C C . ALA A 1 84 ? 10.927 7.956 2.477 1.00 84.44 84 ALA A C 1
ATOM 655 O O . ALA A 1 84 ? 10.871 9.025 1.864 1.00 84.44 84 ALA A O 1
ATOM 656 N N . GLY A 1 85 ? 11.371 7.866 3.730 1.00 66.50 85 GLY A N 1
ATOM 657 C CA . GLY A 1 85 ? 11.961 8.997 4.424 1.00 66.50 85 GLY A CA 1
ATOM 658 C C . GLY A 1 85 ? 13.284 9.367 3.766 1.00 66.50 85 GLY A C 1
ATOM 659 O O . GLY A 1 85 ? 14.130 8.507 3.531 1.00 66.50 85 GLY A O 1
ATOM 660 N N . GLY A 1 86 ? 13.476 10.652 3.467 1.00 55.62 86 GLY A N 1
ATOM 661 C CA . GLY A 1 86 ? 14.807 11.172 3.165 1.00 55.62 86 GLY A CA 1
ATOM 662 C C . GLY A 1 86 ? 15.735 10.926 4.358 1.00 55.62 86 GLY A C 1
ATOM 663 O O . GLY A 1 86 ? 15.397 11.348 5.459 1.00 55.62 86 GLY A O 1
ATOM 664 N N . GLU A 1 87 ? 16.835 10.210 4.106 1.00 46.88 87 GLU A N 1
ATOM 665 C CA . GLU A 1 87 ? 17.985 9.887 4.974 1.00 46.88 87 GLU A CA 1
ATOM 666 C C . GLU A 1 87 ? 17.763 9.941 6.505 1.00 46.88 87 GLU A C 1
ATOM 668 O O . GLU A 1 87 ? 17.724 11.032 7.087 1.00 46.88 87 GLU A O 1
ATOM 673 N N . PRO A 1 88 ? 17.811 8.803 7.230 1.00 43.44 88 PRO A N 1
ATOM 674 C CA . PRO A 1 88 ? 18.396 8.841 8.565 1.00 43.44 88 PRO A CA 1
ATOM 675 C C . PRO A 1 88 ? 19.871 9.245 8.406 1.00 43.44 88 PRO A C 1
ATOM 677 O O . PRO A 1 88 ? 20.660 8.539 7.778 1.00 43.44 88 PRO A O 1
ATOM 680 N N . GLY A 1 89 ? 20.254 10.408 8.937 1.00 42.66 89 GLY A N 1
ATOM 681 C CA . GLY A 1 89 ? 21.661 10.799 9.025 1.00 42.66 89 GLY A CA 1
ATOM 682 C C . GLY A 1 89 ? 22.499 9.645 9.591 1.00 42.66 89 GLY A C 1
ATOM 683 O O . GLY A 1 89 ? 22.133 9.055 10.603 1.00 42.66 89 GLY A O 1
ATOM 684 N N . GLY A 1 90 ? 23.570 9.312 8.870 1.00 43.47 90 GLY A N 1
ATOM 685 C CA . GLY A 1 90 ? 24.315 8.062 8.954 1.00 43.47 90 GLY A CA 1
ATOM 686 C C . GLY A 1 90 ? 24.697 7.538 10.337 1.00 43.47 90 GLY A C 1
ATOM 687 O O . GLY A 1 90 ? 25.106 8.277 11.224 1.00 43.47 90 GLY A O 1
ATOM 688 N N . GLU A 1 91 ? 24.777 6.216 10.412 1.00 38.72 91 GLU A N 1
ATOM 689 C CA . GLU A 1 91 ? 25.959 5.565 10.960 1.00 38.72 91 GLU A CA 1
ATOM 690 C C . GLU A 1 91 ? 26.203 4.256 10.213 1.00 38.72 91 GLU A C 1
ATOM 692 O O . GLU A 1 91 ? 25.451 3.286 10.298 1.00 38.72 91 GLU A O 1
ATOM 697 N N . SER A 1 92 ? 27.290 4.256 9.443 1.00 50.09 92 SER A N 1
ATOM 698 C CA . SER A 1 92 ? 27.972 3.049 9.018 1.00 50.09 92 SER A CA 1
ATOM 699 C C . SER A 1 92 ? 28.301 2.233 10.264 1.00 50.09 92 SER A C 1
ATOM 701 O O . SER A 1 92 ? 29.316 2.467 10.918 1.00 50.09 92 SER A O 1
ATOM 703 N N . GLY A 1 93 ? 27.472 1.241 10.571 1.00 43.50 93 GLY A N 1
ATOM 704 C CA . GLY A 1 93 ? 27.875 0.087 11.359 1.00 43.50 93 GLY A CA 1
ATOM 705 C C . GLY A 1 93 ? 28.847 -0.752 10.539 1.00 43.50 93 GLY A C 1
ATOM 706 O O . GLY A 1 93 ? 28.533 -1.874 10.155 1.00 43.50 93 GLY A O 1
ATOM 707 N N . GLY A 1 94 ? 30.013 -0.186 10.218 1.00 42.94 94 GLY A N 1
ATOM 708 C CA . GLY A 1 94 ? 31.166 -0.973 9.837 1.00 42.94 94 GLY A CA 1
ATOM 709 C C . GLY A 1 94 ? 31.453 -1.885 11.016 1.00 42.94 94 GLY A C 1
ATOM 710 O O . GLY A 1 94 ? 31.913 -1.422 12.058 1.00 42.94 94 GLY A O 1
ATOM 711 N N . GLY A 1 95 ? 31.121 -3.166 10.872 1.00 40.00 95 GLY A N 1
ATOM 712 C CA . GLY A 1 95 ? 31.643 -4.211 11.732 1.00 40.00 95 GLY A CA 1
ATOM 713 C C . GLY A 1 95 ? 33.150 -4.253 11.535 1.00 40.00 95 GLY A C 1
ATOM 714 O O . GLY A 1 95 ? 33.648 -5.039 10.741 1.00 40.00 95 GLY A O 1
ATOM 715 N N . GLY A 1 96 ? 33.868 -3.349 12.202 1.00 35.53 96 GLY A N 1
ATOM 716 C CA . GLY A 1 96 ? 35.284 -3.514 12.443 1.00 35.53 96 GLY A CA 1
ATOM 717 C C . GLY A 1 96 ? 35.426 -4.760 13.297 1.00 35.53 96 GLY A C 1
ATOM 718 O O . GLY A 1 96 ? 35.038 -4.760 14.467 1.00 35.53 96 GLY A O 1
ATOM 719 N N . GLU A 1 97 ? 35.929 -5.833 12.695 1.00 42.56 97 GLU A N 1
ATOM 720 C CA . GLU A 1 97 ? 36.564 -6.908 13.441 1.00 42.56 97 GLU A CA 1
ATOM 721 C C . GLU A 1 97 ? 37.541 -6.264 14.436 1.00 42.56 97 GLU A C 1
ATOM 723 O O . GLU A 1 97 ? 38.357 -5.429 14.032 1.00 42.56 97 GLU A O 1
ATOM 728 N N . PRO A 1 98 ? 37.468 -6.570 15.741 1.00 43.62 98 PRO A N 1
ATOM 729 C CA . PRO A 1 98 ? 38.551 -6.198 16.625 1.00 43.62 98 PRO A CA 1
ATOM 730 C C . PRO A 1 98 ? 39.779 -7.000 16.187 1.00 43.62 98 PRO A C 1
ATOM 732 O O . PRO A 1 98 ? 39.855 -8.206 16.425 1.00 43.62 98 PRO A O 1
ATOM 735 N N . GLU A 1 99 ? 40.733 -6.328 15.539 1.00 39.69 99 GLU A N 1
ATOM 736 C CA . GLU A 1 99 ? 42.092 -6.832 15.382 1.00 39.69 99 GLU A CA 1
ATOM 737 C C . GLU A 1 99 ? 42.650 -7.076 16.788 1.00 39.69 99 GLU A C 1
ATOM 739 O O . GLU A 1 99 ? 43.014 -6.154 17.522 1.00 39.69 99 GLU A O 1
ATOM 744 N N . GLY A 1 100 ? 42.616 -8.344 17.198 1.00 45.53 100 GLY A N 1
ATOM 745 C CA . GLY A 1 100 ? 43.222 -8.819 18.427 1.00 45.53 100 GLY A CA 1
ATOM 746 C C . GLY A 1 100 ? 44.721 -8.583 18.350 1.00 45.53 100 GLY A C 1
ATOM 747 O O . GLY A 1 100 ? 45.425 -9.270 17.612 1.00 45.53 100 GLY A O 1
ATOM 748 N N . GLY A 1 101 ? 45.178 -7.585 19.103 1.00 42.53 101 GLY A N 1
ATOM 749 C CA . GLY A 1 101 ? 46.585 -7.287 19.300 1.00 42.53 101 GLY A CA 1
ATOM 750 C C . GLY A 1 101 ? 47.334 -8.498 19.846 1.00 42.53 101 GLY A C 1
ATOM 751 O O . GLY A 1 101 ? 46.952 -9.103 20.846 1.00 42.53 101 GLY A O 1
ATOM 752 N N . ASP A 1 102 ? 48.407 -8.827 19.140 1.00 42.94 102 ASP A N 1
ATOM 753 C CA . ASP A 1 102 ? 49.535 -9.615 19.608 1.00 42.94 102 ASP A CA 1
ATOM 754 C C . ASP A 1 102 ? 50.183 -8.927 20.821 1.00 42.94 102 ASP A C 1
ATOM 756 O O . ASP A 1 102 ? 50.651 -7.793 20.737 1.00 42.94 102 ASP A O 1
ATOM 760 N N . GLU A 1 103 ? 50.232 -9.631 21.949 1.00 40.66 103 GLU A N 1
ATOM 761 C CA . GLU A 1 103 ? 51.222 -9.390 22.995 1.00 40.66 103 GLU A CA 1
ATOM 762 C C . GLU A 1 103 ? 51.686 -10.732 23.575 1.00 40.66 103 GLU A C 1
ATOM 764 O O . GLU A 1 103 ? 51.110 -11.307 24.498 1.00 40.66 103 GLU A O 1
ATOM 769 N N . SER A 1 104 ? 52.750 -11.267 22.975 1.00 41.62 104 SER A N 1
ATOM 770 C CA . SER A 1 104 ? 53.496 -12.408 23.498 1.00 41.62 104 SER A CA 1
ATOM 771 C C . SER A 1 104 ? 54.680 -11.952 24.358 1.00 41.62 104 SER A C 1
ATOM 773 O O . SER A 1 104 ? 55.535 -11.205 23.878 1.00 41.62 104 SER A O 1
ATOM 775 N N . SER A 1 105 ? 54.770 -12.524 25.573 1.00 43.00 105 SER A N 1
ATOM 776 C CA . SER A 1 105 ? 55.939 -12.758 26.469 1.00 43.00 105 SER A CA 1
ATOM 777 C C . SER A 1 105 ? 55.714 -12.179 27.879 1.00 43.00 105 SER A C 1
ATOM 779 O O . SER A 1 105 ? 55.472 -10.991 28.015 1.00 43.00 105 SER A O 1
ATOM 781 N N . GLY A 1 106 ? 55.845 -12.885 29.006 1.00 37.06 106 GLY A N 1
ATOM 782 C CA . GLY A 1 106 ? 56.239 -14.260 29.310 1.00 37.06 106 GLY A CA 1
ATOM 783 C C . GLY A 1 106 ? 56.574 -14.393 30.813 1.00 37.06 106 GLY A C 1
ATOM 784 O O . GLY A 1 106 ? 56.930 -13.406 31.450 1.00 37.06 106 GLY A O 1
ATOM 785 N N . GLY A 1 107 ? 56.515 -15.620 31.352 1.00 35.03 107 GLY A N 1
ATOM 786 C CA . GLY A 1 107 ? 57.321 -16.059 32.508 1.00 35.03 107 GLY A CA 1
ATOM 787 C C . GLY A 1 107 ? 56.636 -16.207 33.879 1.00 35.03 107 GLY A C 1
ATOM 788 O O . GLY A 1 107 ? 56.364 -15.220 34.553 1.00 35.03 107 GLY A O 1
ATOM 789 N N . GLY A 1 108 ? 56.493 -17.458 34.344 1.00 33.22 108 GLY A N 1
ATOM 790 C CA . GLY A 1 108 ? 56.184 -17.813 35.738 1.00 33.22 108 GLY A CA 1
ATOM 791 C C . GLY A 1 108 ? 55.841 -19.301 35.929 1.00 33.22 108 GLY A C 1
ATOM 792 O O . GLY A 1 108 ? 54.703 -19.696 35.721 1.00 33.22 108 GLY A O 1
ATOM 793 N N . GLU A 1 109 ? 56.846 -20.102 36.287 1.00 40.03 109 GLU A N 1
ATOM 794 C CA . GLU A 1 109 ? 56.888 -21.573 36.470 1.00 40.03 109 GLU A CA 1
ATOM 795 C C . GLU A 1 109 ? 56.208 -22.116 37.779 1.00 40.03 109 GLU A C 1
ATOM 797 O O . GLU A 1 109 ? 55.674 -21.312 38.544 1.00 40.03 109 GLU A O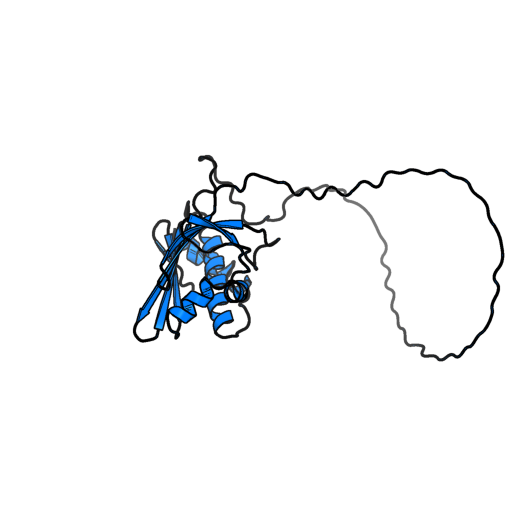 1
ATOM 802 N N . PRO A 1 110 ? 56.165 -23.455 38.038 1.00 55.84 110 PRO A N 1
ATOM 803 C CA . PRO A 1 110 ? 54.987 -24.191 38.540 1.00 55.84 110 PRO A CA 1
ATOM 804 C C . PRO A 1 110 ? 55.023 -24.665 40.016 1.00 55.84 110 PRO A C 1
ATOM 806 O O . PRO A 1 110 ? 56.051 -24.613 40.686 1.00 55.84 110 PRO A O 1
ATOM 809 N N . GLY A 1 111 ? 53.898 -25.235 40.475 1.00 37.28 111 GLY A N 1
ATOM 810 C CA . GLY A 1 111 ? 53.786 -26.208 41.582 1.00 37.28 111 GLY A CA 1
ATOM 811 C C . GLY A 1 111 ? 52.447 -26.966 41.457 1.00 37.28 111 GLY A C 1
ATOM 812 O O . GLY A 1 111 ? 51.416 -26.321 41.292 1.00 37.28 111 GLY A O 1
ATOM 813 N N . ASP A 1 112 ? 52.430 -28.272 41.183 1.00 36.91 112 ASP A N 1
ATOM 814 C CA . ASP A 1 112 ? 52.612 -29.433 42.086 1.00 36.91 112 ASP A CA 1
ATOM 815 C C . ASP A 1 112 ? 51.258 -29.936 42.657 1.00 36.91 112 ASP A C 1
ATOM 817 O O . ASP A 1 112 ? 50.581 -29.261 43.428 1.00 36.91 112 ASP A O 1
ATOM 821 N N . ASP A 1 113 ? 50.903 -31.129 42.175 1.00 43.31 113 ASP A N 1
ATOM 822 C CA . ASP A 1 113 ? 50.272 -32.272 42.847 1.00 43.31 113 ASP A CA 1
ATOM 823 C C . ASP A 1 113 ? 48.786 -32.285 43.254 1.00 43.31 113 ASP A C 1
ATOM 825 O O . ASP A 1 113 ? 48.277 -31.504 44.054 1.00 43.31 113 ASP A O 1
ATOM 829 N N . GLY A 1 114 ? 48.089 -33.314 42.746 1.00 39.25 114 GLY A N 1
ATOM 830 C CA . GLY A 1 114 ? 46.713 -33.643 43.113 1.00 39.25 114 GLY A CA 1
ATOM 831 C C . GLY A 1 114 ? 46.143 -34.849 42.364 1.00 39.25 114 GLY A C 1
ATOM 832 O O . GLY A 1 114 ? 45.175 -34.726 41.621 1.00 39.25 114 GLY A O 1
ATOM 833 N N . GLU A 1 115 ? 46.762 -36.014 42.545 1.00 38.44 115 GLU A N 1
ATOM 834 C CA . GLU A 1 115 ? 46.290 -37.333 42.109 1.00 38.44 115 GLU A CA 1
ATOM 835 C C . GLU A 1 115 ? 44.865 -37.656 42.613 1.00 38.44 115 GLU A C 1
ATOM 837 O O . GLU A 1 115 ? 44.562 -37.454 43.788 1.00 38.44 115 GLU A O 1
ATOM 842 N N . SER A 1 116 ? 44.005 -38.242 41.763 1.00 42.12 116 SER A N 1
ATOM 843 C CA . SER A 1 116 ? 42.991 -39.234 42.178 1.00 42.12 116 SER A CA 1
ATOM 844 C C . SER A 1 116 ? 42.428 -40.031 40.994 1.00 42.12 116 SER A C 1
ATOM 846 O O . SER A 1 116 ? 41.955 -39.485 40.000 1.00 42.12 116 SER A O 1
ATOM 848 N N . LYS A 1 117 ? 42.508 -41.359 41.133 1.00 40.28 117 LYS A N 1
ATOM 849 C CA . LYS A 1 117 ? 42.091 -42.409 40.193 1.00 40.28 117 LYS A CA 1
ATOM 850 C C . LYS A 1 117 ? 40.628 -42.850 40.383 1.00 40.28 117 LYS A C 1
ATOM 852 O O . LYS A 1 117 ? 40.060 -42.669 41.453 1.00 40.28 117 LYS A O 1
ATOM 857 N N . ALA A 1 118 ? 40.187 -43.629 39.382 1.00 42.16 118 ALA A N 1
ATOM 858 C CA . ALA A 1 118 ? 39.082 -44.608 39.307 1.00 42.16 118 ALA A CA 1
ATOM 859 C C . ALA A 1 118 ? 37.806 -44.088 38.612 1.00 42.16 118 ALA A C 1
ATOM 861 O O . ALA A 1 118 ? 37.309 -43.030 38.955 1.00 42.16 118 ALA A O 1
ATOM 862 N N . GLY A 1 119 ? 37.198 -44.773 37.638 1.00 34.88 119 GLY A N 1
ATOM 863 C CA . GLY A 1 119 ? 37.448 -46.081 37.024 1.00 34.88 119 GLY A CA 1
ATOM 864 C C . GLY A 1 119 ? 36.182 -46.579 36.293 1.00 34.88 119 GLY A C 1
ATOM 865 O O . GLY A 1 119 ? 35.081 -46.213 36.686 1.00 34.88 119 GLY A O 1
ATOM 866 N N . GLY A 1 120 ? 36.362 -47.441 35.279 1.00 34.69 120 GLY A N 1
ATOM 867 C CA . GLY A 1 120 ? 35.324 -48.267 34.619 1.00 34.69 120 GLY A CA 1
ATOM 868 C C . GLY A 1 120 ? 34.652 -47.610 33.400 1.00 34.69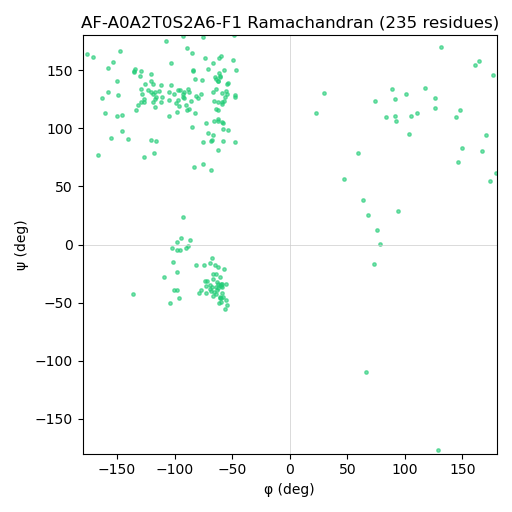 120 GLY A C 1
ATOM 869 O O . GLY A 1 120 ? 34.152 -46.504 33.515 1.00 34.69 120 GLY A O 1
ATOM 870 N N . GLY A 1 121 ? 34.594 -48.176 32.190 1.00 34.78 121 GLY A N 1
ATOM 871 C CA . GLY A 1 121 ? 34.812 -49.548 31.710 1.00 34.78 121 GLY A CA 1
ATOM 872 C C . GLY A 1 121 ? 33.518 -50.121 31.097 1.00 34.78 121 GLY A C 1
ATOM 873 O O . GLY A 1 121 ? 32.483 -50.027 31.746 1.00 34.78 121 GLY A O 1
ATOM 874 N N . VAL A 1 122 ? 33.641 -50.761 29.918 1.00 45.72 122 VAL A N 1
ATOM 875 C CA . VAL A 1 122 ? 32.646 -51.467 29.053 1.00 45.72 122 VAL A CA 1
ATOM 876 C C . VAL A 1 122 ? 32.000 -50.589 27.957 1.00 45.72 122 VAL A C 1
ATOM 878 O O . VAL A 1 122 ? 31.321 -49.621 28.271 1.00 45.72 122 VAL A O 1
ATOM 881 N N . GLU A 1 123 ? 32.306 -50.683 26.653 1.00 35.28 123 GLU A N 1
ATOM 882 C CA . GLU A 1 123 ? 32.432 -51.765 25.635 1.00 35.28 123 GLU A CA 1
ATOM 883 C C . GLU A 1 123 ? 31.134 -52.108 24.869 1.00 35.28 123 GLU A C 1
ATOM 885 O O . GLU A 1 123 ? 30.081 -52.328 25.460 1.00 35.28 123 GLU A O 1
ATOM 890 N N . GLY A 1 124 ? 31.287 -52.228 23.537 1.00 37.12 124 GLY A N 1
ATOM 891 C CA . GLY A 1 124 ? 30.356 -52.818 22.559 1.00 37.12 124 GLY A CA 1
ATOM 892 C C . GLY A 1 124 ? 29.728 -51.776 21.620 1.00 37.12 124 GLY A C 1
ATOM 893 O O . GLY A 1 124 ? 28.966 -50.938 22.074 1.00 37.12 124 GLY A O 1
ATOM 894 N N . GLY A 1 125 ? 29.973 -51.714 20.309 1.00 34.59 125 GLY A N 1
ATOM 895 C CA . GLY A 1 125 ? 30.439 -52.714 19.343 1.00 34.59 125 GLY A CA 1
ATOM 896 C C . GLY A 1 125 ? 29.431 -52.743 18.181 1.00 34.59 125 GLY A C 1
ATOM 897 O O . GLY A 1 125 ? 28.259 -53.022 18.415 1.00 34.59 125 GLY A O 1
ATOM 898 N N . GLY A 1 126 ? 29.854 -52.414 16.955 1.00 35.59 126 GLY A N 1
ATOM 899 C CA . GLY A 1 126 ? 28.954 -52.351 15.793 1.00 35.59 126 GLY A CA 1
ATOM 900 C C . GLY A 1 126 ? 29.584 -51.826 14.498 1.00 35.59 126 GLY A C 1
ATOM 901 O O . GLY A 1 126 ? 29.090 -50.869 13.915 1.00 35.59 126 GLY A O 1
ATOM 902 N N . GLU A 1 127 ? 30.681 -52.451 14.068 1.00 35.38 127 GLU A N 1
ATOM 903 C CA . GLU A 1 127 ? 31.146 -52.525 12.668 1.00 35.38 127 GLU A CA 1
ATOM 904 C C . GLU A 1 127 ? 30.054 -53.204 11.798 1.00 35.38 127 GLU A C 1
ATOM 906 O O . GLU A 1 127 ? 29.221 -53.925 12.335 1.00 35.38 127 GLU A O 1
ATOM 911 N N . SER A 1 128 ? 29.945 -53.159 10.469 1.00 39.31 128 SER A N 1
ATOM 912 C CA . SER A 1 128 ? 30.773 -52.754 9.325 1.00 39.31 128 SER A CA 1
ATOM 913 C C . SER A 1 128 ? 29.900 -52.902 8.060 1.00 39.31 128 SER A C 1
ATOM 915 O O . SER A 1 128 ? 28.906 -53.630 8.071 1.00 39.31 128 SER A O 1
ATOM 917 N N . GLY A 1 129 ? 30.303 -52.289 6.944 1.00 34.62 129 GLY A N 1
ATOM 918 C CA . GLY A 1 129 ? 29.778 -52.644 5.621 1.00 34.62 129 GLY A CA 1
ATOM 919 C C . GLY A 1 129 ? 30.136 -51.628 4.543 1.00 34.62 129 GLY A C 1
ATOM 920 O O . GLY A 1 129 ? 29.330 -50.763 4.226 1.00 34.62 129 GLY A O 1
ATOM 921 N N . GLY A 1 130 ? 31.361 -51.717 4.017 1.00 35.62 130 GLY A N 1
ATOM 922 C CA . GLY A 1 130 ? 31.866 -50.868 2.938 1.00 35.62 130 GLY A CA 1
ATOM 923 C C . GLY A 1 130 ? 31.677 -51.433 1.524 1.00 35.62 130 GLY A C 1
ATOM 924 O O . GLY A 1 130 ? 31.192 -52.544 1.323 1.00 35.62 130 GLY A O 1
ATOM 925 N N . GLY A 1 131 ? 32.144 -50.634 0.562 1.00 34.53 131 GLY A N 1
ATOM 926 C CA . GLY A 1 131 ? 32.279 -50.917 -0.872 1.00 34.53 131 GLY A CA 1
ATOM 927 C C . GLY A 1 131 ? 31.972 -49.626 -1.643 1.00 34.53 131 GLY A C 1
ATOM 928 O O . GLY A 1 131 ? 30.848 -49.156 -1.594 1.00 34.53 131 GLY A O 1
ATOM 929 N N . GLY A 1 132 ? 32.886 -48.907 -2.294 1.00 37.03 132 GLY A N 1
ATOM 930 C CA . GLY A 1 132 ? 34.152 -49.284 -2.906 1.00 37.03 132 GLY A CA 1
ATOM 931 C C . GLY A 1 132 ? 33.967 -49.335 -4.422 1.00 37.03 132 GLY A C 1
ATOM 932 O O . GLY A 1 132 ? 33.552 -50.368 -4.930 1.00 37.03 132 GLY A O 1
ATOM 933 N N . ASN A 1 133 ? 34.291 -48.253 -5.137 1.00 34.66 133 ASN A N 1
ATOM 934 C CA . ASN A 1 133 ? 35.027 -48.378 -6.394 1.00 34.66 133 ASN A CA 1
ATOM 935 C C . ASN A 1 133 ? 35.749 -47.080 -6.772 1.00 34.66 133 ASN A C 1
ATOM 937 O O . ASN A 1 133 ? 35.170 -45.996 -6.799 1.00 34.66 133 ASN A O 1
ATOM 941 N N . SER A 1 134 ? 37.019 -47.267 -7.103 1.00 35.81 134 SER A N 1
ATOM 942 C CA . SER A 1 134 ? 37.969 -46.303 -7.630 1.00 35.81 134 SER A CA 1
ATOM 943 C C . SER A 1 134 ? 37.823 -46.181 -9.149 1.00 35.81 134 SER A C 1
ATOM 945 O O . SER A 1 134 ? 37.537 -47.158 -9.840 1.00 35.81 134 SER A O 1
ATOM 947 N N . GLY A 1 135 ? 38.111 -44.999 -9.682 1.00 35.25 135 GLY A N 1
ATOM 948 C CA . GLY A 1 135 ? 38.307 -44.773 -11.110 1.00 35.25 135 GLY A CA 1
ATOM 949 C C . GLY A 1 135 ? 39.185 -43.547 -11.301 1.00 35.25 135 GLY A C 1
ATOM 950 O O . GLY A 1 135 ? 38.683 -42.431 -11.306 1.00 35.25 135 GLY A O 1
ATOM 951 N N . ALA A 1 136 ? 40.495 -43.775 -11.377 1.00 37.12 136 ALA A N 1
ATOM 952 C CA . ALA A 1 136 ? 41.503 -42.762 -11.659 1.00 37.12 136 ALA A CA 1
ATOM 953 C C . ALA A 1 136 ? 41.509 -42.394 -13.152 1.00 37.12 136 ALA A C 1
ATOM 955 O O . ALA A 1 136 ? 41.397 -43.270 -14.011 1.00 37.12 136 ALA A O 1
ATOM 956 N N . GLY A 1 137 ? 41.699 -41.108 -13.432 1.00 36.03 137 GLY A N 1
ATOM 957 C CA . GLY A 1 137 ? 42.026 -40.551 -14.738 1.00 36.03 137 GLY A CA 1
ATOM 958 C C . GLY A 1 137 ? 42.851 -39.287 -14.513 1.00 36.03 137 GLY A C 1
ATOM 959 O O . GLY A 1 137 ? 42.350 -38.327 -13.939 1.00 36.03 137 GLY A O 1
ATOM 960 N N . ASP A 1 138 ? 44.121 -39.384 -14.880 1.00 33.75 138 ASP A N 1
ATOM 961 C CA . ASP A 1 138 ? 45.219 -38.435 -14.699 1.00 33.75 138 ASP A CA 1
ATOM 962 C C . ASP A 1 138 ? 45.125 -37.210 -15.644 1.00 33.75 138 ASP A C 1
ATOM 964 O O . ASP A 1 138 ? 44.431 -37.248 -16.659 1.00 33.75 138 ASP A O 1
ATOM 968 N N . GLU A 1 139 ? 45.835 -36.158 -15.235 1.00 35.91 139 GLU A N 1
ATOM 969 C CA . GLU A 1 139 ? 46.053 -34.764 -15.691 1.00 35.91 139 GLU A CA 1
ATOM 970 C C . GLU A 1 139 ? 46.389 -34.548 -17.211 1.00 35.91 139 GLU A C 1
ATOM 972 O O . GLU A 1 139 ? 46.485 -35.545 -17.927 1.00 35.91 139 GLU A O 1
ATOM 977 N N . PRO A 1 140 ? 46.614 -33.312 -17.773 1.00 45.38 140 PRO A N 1
ATOM 978 C CA . PRO A 1 140 ? 46.998 -32.051 -17.108 1.00 45.38 140 PRO A CA 1
ATOM 979 C C . PRO A 1 140 ? 46.517 -30.677 -17.662 1.00 45.38 140 PRO A C 1
ATOM 981 O O . PRO A 1 140 ? 46.066 -30.519 -18.791 1.00 45.38 140 PRO A O 1
ATOM 984 N N . ALA A 1 141 ? 46.713 -29.683 -16.781 1.00 38.62 141 ALA A N 1
ATOM 985 C CA . ALA A 1 141 ? 47.137 -28.278 -16.927 1.00 38.62 141 ALA A CA 1
ATOM 986 C C . ALA A 1 141 ? 46.845 -27.438 -18.195 1.00 38.62 141 ALA A C 1
ATOM 988 O O . ALA A 1 141 ? 47.313 -27.730 -19.294 1.00 38.62 141 ALA A O 1
ATOM 989 N N . GLY A 1 142 ? 46.302 -26.236 -17.945 1.00 31.56 142 GLY A N 1
ATOM 990 C CA . GLY A 1 142 ? 46.590 -25.016 -18.713 1.00 31.56 142 GLY A CA 1
ATOM 991 C C . GLY A 1 142 ? 45.405 -24.053 -18.813 1.00 31.56 142 GLY A C 1
ATOM 992 O O . GLY A 1 142 ? 44.410 -24.390 -19.445 1.00 31.56 142 GLY A O 1
ATOM 993 N N . GLY A 1 143 ? 45.526 -22.848 -18.244 1.00 34.50 143 GLY A N 1
ATOM 994 C CA . GLY A 1 143 ? 44.600 -21.746 -18.522 1.00 34.50 143 GLY A CA 1
ATOM 995 C C . GLY A 1 143 ? 44.343 -20.816 -17.344 1.00 34.50 143 GLY A C 1
ATOM 996 O O . GLY A 1 143 ? 43.258 -20.818 -16.774 1.00 34.50 143 GLY A O 1
ATOM 997 N N . ASP A 1 144 ? 45.345 -20.018 -16.995 1.00 34.31 144 ASP A N 1
ATOM 998 C CA . ASP A 1 144 ? 45.168 -18.736 -16.326 1.00 34.31 144 ASP A CA 1
ATOM 999 C C . ASP A 1 144 ? 44.220 -17.833 -17.133 1.00 34.31 144 ASP A C 1
ATOM 1001 O O . ASP A 1 144 ? 44.330 -17.690 -18.349 1.00 34.31 144 ASP A O 1
ATOM 1005 N N . GLY A 1 145 ? 43.253 -17.241 -16.441 1.00 36.19 145 GLY A N 1
ATOM 1006 C CA . GLY A 1 145 ? 42.248 -16.372 -17.033 1.00 36.19 145 GLY A CA 1
ATOM 1007 C C . GLY A 1 145 ? 41.511 -15.622 -15.940 1.00 36.19 145 GLY A C 1
ATOM 1008 O O . GLY A 1 145 ? 40.400 -15.985 -15.569 1.00 36.19 145 GLY A O 1
ATOM 1009 N N . SER A 1 146 ? 42.160 -14.594 -15.396 1.00 38.75 146 SER A N 1
ATOM 1010 C CA . SER A 1 146 ? 41.521 -13.581 -14.561 1.00 38.75 146 SER A CA 1
ATOM 1011 C C . SER A 1 146 ? 40.389 -12.920 -15.351 1.00 38.75 146 SER A C 1
ATOM 1013 O O . SER A 1 146 ? 40.639 -12.120 -16.249 1.00 38.75 146 SER A O 1
ATOM 1015 N N . GLY A 1 147 ? 39.151 -13.279 -15.024 1.00 33.03 147 GLY A N 1
ATOM 1016 C CA . GLY A 1 147 ? 37.932 -12.634 -15.497 1.00 33.03 147 GLY A CA 1
ATOM 1017 C C . GLY A 1 147 ? 37.160 -12.110 -14.298 1.00 33.03 147 GLY A C 1
ATOM 1018 O O . GLY A 1 147 ? 36.378 -12.835 -13.693 1.00 33.03 147 GLY A O 1
ATOM 1019 N N . SER A 1 148 ? 37.451 -10.871 -13.923 1.00 33.59 148 SER A N 1
ATOM 1020 C CA . SER A 1 148 ? 36.661 -10.093 -12.977 1.00 33.59 148 SER A CA 1
ATOM 1021 C C . SER A 1 148 ? 35.258 -9.829 -13.531 1.00 33.59 148 SER A C 1
ATOM 1023 O O . SER A 1 148 ? 35.143 -9.494 -14.706 1.00 33.59 148 SER A O 1
ATOM 1025 N N . GLY A 1 149 ? 34.258 -9.864 -12.647 1.00 32.53 149 GLY A N 1
ATOM 1026 C CA . GLY A 1 149 ? 33.078 -8.994 -12.705 1.00 32.53 149 GLY A CA 1
ATOM 1027 C C . GLY A 1 149 ? 31.932 -9.435 -13.613 1.00 32.53 149 GLY A C 1
ATOM 1028 O O . GLY A 1 149 ? 32.048 -9.415 -14.834 1.00 32.53 149 GLY A O 1
ATOM 1029 N N . ASP A 1 150 ? 30.831 -9.840 -12.978 1.00 31.66 150 ASP A N 1
ATOM 1030 C CA . ASP A 1 150 ? 29.502 -9.202 -13.057 1.00 31.66 150 ASP A CA 1
ATOM 1031 C C . ASP A 1 150 ? 28.413 -10.272 -12.882 1.00 31.66 150 ASP A C 1
ATOM 1033 O O . ASP A 1 150 ? 27.854 -10.830 -13.827 1.00 31.66 150 ASP A O 1
ATOM 1037 N N . GLU A 1 151 ? 28.136 -10.577 -11.614 1.00 33.56 151 GLU A N 1
ATOM 1038 C CA . GLU A 1 151 ? 26.849 -11.129 -11.197 1.00 33.56 151 GLU A CA 1
ATOM 1039 C C . GLU A 1 151 ? 25.761 -10.090 -11.524 1.00 33.56 151 GLU A C 1
ATOM 1041 O O . GLU A 1 151 ? 26.008 -8.895 -11.336 1.00 33.56 151 GLU A O 1
ATOM 1046 N N . PRO A 1 152 ? 24.562 -10.475 -11.999 1.00 36.09 152 PRO A N 1
ATOM 1047 C CA . PRO A 1 152 ? 23.457 -9.534 -12.110 1.00 36.09 152 PRO A CA 1
ATOM 1048 C C . PRO A 1 152 ? 23.003 -9.158 -10.696 1.00 36.09 152 PRO A C 1
ATOM 1050 O O . PRO A 1 152 ? 22.165 -9.821 -10.086 1.00 36.09 152 PRO A O 1
ATOM 1053 N N . GLY A 1 153 ? 23.640 -8.110 -10.176 1.00 29.80 153 GLY A N 1
ATOM 1054 C CA . GLY A 1 153 ? 23.319 -7.466 -8.919 1.00 29.80 153 GLY A CA 1
ATOM 1055 C C . GLY A 1 153 ? 21.875 -6.988 -8.896 1.00 29.80 153 GLY A C 1
ATOM 1056 O O . GLY A 1 153 ? 21.276 -6.675 -9.928 1.00 29.80 153 GLY A O 1
ATOM 1057 N N . GLY A 1 154 ? 21.335 -6.970 -7.680 1.00 31.19 154 GLY A N 1
ATOM 1058 C CA . GLY A 1 154 ? 19.984 -6.538 -7.377 1.00 31.19 154 GLY A CA 1
ATOM 1059 C C . GLY A 1 154 ? 19.618 -5.193 -7.997 1.00 31.19 154 GLY A C 1
ATOM 1060 O O . GLY A 1 154 ? 20.469 -4.377 -8.349 1.00 31.19 154 GLY A O 1
ATOM 1061 N N . ALA A 1 155 ? 18.309 -4.998 -8.116 1.00 37.72 155 ALA A N 1
ATOM 1062 C CA . ALA A 1 155 ? 17.647 -3.812 -8.632 1.00 37.72 155 ALA A CA 1
ATOM 1063 C C . ALA A 1 155 ? 18.209 -2.510 -8.023 1.00 37.72 155 ALA A C 1
ATOM 1065 O O . ALA A 1 155 ? 17.724 -1.988 -7.025 1.00 37.72 155 ALA A O 1
ATOM 1066 N N . GLY A 1 156 ? 19.245 -1.976 -8.661 1.00 34.84 156 GLY A N 1
ATOM 1067 C CA . GLY A 1 156 ? 19.835 -0.670 -8.424 1.00 34.84 156 GLY A CA 1
ATOM 1068 C C . GLY A 1 156 ? 19.877 0.061 -9.754 1.00 34.84 156 GLY A C 1
ATOM 1069 O O . GLY A 1 156 ? 20.918 0.142 -10.400 1.00 34.84 156 GLY A O 1
ATOM 1070 N N . GLY A 1 157 ? 18.724 0.549 -10.211 1.00 33.19 157 GLY A N 1
ATOM 1071 C CA . GLY A 1 157 ? 18.653 1.379 -11.406 1.00 33.19 157 GLY A CA 1
ATOM 1072 C C . GLY A 1 157 ? 19.351 2.719 -11.171 1.00 33.19 157 GLY A C 1
ATOM 1073 O O . GLY A 1 157 ? 18.729 3.658 -10.681 1.00 33.19 157 GLY A O 1
ATOM 1074 N N . SER A 1 158 ? 20.629 2.835 -11.541 1.00 43.88 158 SER A N 1
ATOM 1075 C CA . SER A 1 158 ? 21.277 4.136 -11.739 1.00 43.88 158 SER A CA 1
ATOM 1076 C C . SER A 1 158 ? 20.715 4.795 -13.001 1.00 43.88 158 SER A C 1
ATOM 1078 O O . SER A 1 158 ? 21.147 4.513 -14.117 1.00 43.88 158 SER A O 1
ATOM 1080 N N . GLY A 1 159 ? 19.727 5.669 -12.806 1.00 35.66 159 GLY A N 1
ATOM 1081 C CA . GLY A 1 159 ? 19.285 6.670 -13.772 1.00 35.66 159 GLY A CA 1
ATOM 1082 C C . GLY A 1 159 ? 19.934 8.026 -13.481 1.00 35.66 159 GLY A C 1
ATOM 1083 O O . GLY A 1 159 ? 19.984 8.472 -12.341 1.00 35.66 159 GLY A O 1
ATOM 1084 N N . ASP A 1 160 ? 20.448 8.641 -14.536 1.00 39.22 160 ASP A N 1
ATOM 1085 C CA . ASP A 1 160 ? 21.179 9.906 -14.628 1.00 39.22 160 ASP A CA 1
ATOM 1086 C C . ASP A 1 160 ? 20.453 11.134 -14.014 1.00 39.22 160 ASP A C 1
ATOM 1088 O O . ASP A 1 160 ? 19.306 11.419 -14.346 1.00 39.22 160 ASP A O 1
ATOM 1092 N N . GLY A 1 161 ? 21.163 11.880 -13.152 1.00 46.09 161 GLY A N 1
ATOM 1093 C CA . GLY A 1 161 ? 21.071 13.342 -12.988 1.00 46.09 161 GLY A CA 1
ATOM 1094 C C . GLY A 1 161 ? 19.735 14.002 -12.598 1.00 46.09 161 GLY A C 1
ATOM 1095 O O . GLY A 1 161 ? 19.128 14.691 -13.414 1.00 46.09 161 GLY A O 1
ATOM 1096 N N . GLY A 1 162 ? 19.366 13.949 -11.315 1.00 34.84 162 GLY A N 1
ATOM 1097 C CA . GLY A 1 162 ? 18.352 14.801 -10.667 1.00 34.84 162 GLY A CA 1
ATOM 1098 C C . GLY A 1 162 ? 18.599 14.832 -9.155 1.00 34.84 162 GLY A C 1
ATOM 1099 O O . GLY A 1 162 ? 19.225 13.915 -8.642 1.00 34.84 162 GLY A O 1
ATOM 1100 N N . ASP A 1 163 ? 18.224 15.896 -8.452 1.00 42.84 163 ASP A N 1
ATOM 1101 C CA . ASP A 1 163 ? 18.653 16.180 -7.077 1.00 42.84 163 ASP A CA 1
ATOM 1102 C C . ASP A 1 163 ? 18.413 15.036 -6.065 1.00 42.84 163 ASP A C 1
ATOM 1104 O O . ASP A 1 163 ? 17.404 14.336 -6.091 1.00 42.84 163 ASP A O 1
ATOM 1108 N N . GLY A 1 164 ? 19.398 14.831 -5.186 1.00 41.25 164 GLY A N 1
ATOM 1109 C CA . GLY A 1 164 ? 19.532 13.669 -4.306 1.00 41.25 164 GLY A CA 1
ATOM 1110 C C . GLY A 1 164 ? 18.586 13.634 -3.105 1.00 41.25 164 GLY A C 1
ATOM 1111 O O . GLY A 1 164 ? 19.039 13.715 -1.970 1.00 41.25 164 GLY A O 1
ATOM 1112 N N . GLY A 1 165 ? 17.293 13.447 -3.344 1.00 40.34 165 GLY A N 1
ATOM 1113 C CA . GLY A 1 165 ? 16.410 12.745 -2.411 1.00 40.34 165 GLY A CA 1
ATOM 1114 C C . GLY A 1 165 ? 16.146 11.337 -2.939 1.00 40.34 165 GLY A C 1
ATOM 1115 O O . GLY A 1 165 ? 16.232 11.117 -4.146 1.00 40.34 165 GLY A O 1
ATOM 1116 N N . PHE A 1 166 ? 15.797 10.372 -2.084 1.00 45.28 166 PHE A N 1
ATOM 1117 C CA . PHE A 1 166 ? 15.186 9.116 -2.535 1.00 45.28 166 PHE A CA 1
ATOM 1118 C C . PHE A 1 166 ? 13.900 9.455 -3.304 1.00 45.28 166 PHE A C 1
ATOM 1120 O O . PHE A 1 166 ? 12.829 9.617 -2.723 1.00 45.28 166 PHE A O 1
ATOM 1127 N N . GLY A 1 167 ? 14.030 9.673 -4.611 1.00 45.09 167 GLY A N 1
ATOM 1128 C CA . GLY A 1 167 ? 12.997 10.225 -5.466 1.00 45.09 167 GLY A CA 1
ATOM 1129 C C . GLY A 1 167 ? 11.827 9.265 -5.607 1.00 45.09 167 GLY A C 1
ATOM 1130 O O . GLY A 1 167 ? 11.778 8.464 -6.534 1.00 45.09 167 GLY A O 1
ATOM 1131 N N . GLY A 1 168 ? 10.855 9.398 -4.710 1.00 61.44 168 GLY A N 1
ATOM 1132 C CA . GLY A 1 168 ? 9.455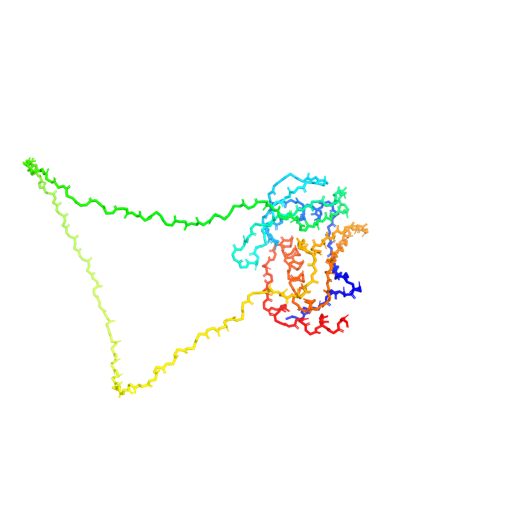 9.152 -5.017 1.00 61.44 168 GLY A CA 1
ATOM 1133 C C . GLY A 1 168 ? 8.910 7.761 -4.727 1.00 61.44 168 GLY A C 1
ATOM 1134 O O . GLY A 1 168 ? 7.962 7.372 -5.400 1.00 61.44 168 GLY A O 1
ATOM 1135 N N . TRP A 1 169 ? 9.420 7.013 -3.743 1.00 76.75 169 TRP A N 1
ATOM 1136 C CA . TRP A 1 169 ? 8.675 5.845 -3.255 1.00 76.75 169 TRP A CA 1
ATOM 1137 C C . TRP A 1 169 ? 7.507 6.329 -2.392 1.00 76.75 169 TRP A C 1
ATOM 1139 O O . TRP A 1 169 ? 7.658 6.508 -1.188 1.00 76.75 169 TRP A O 1
ATOM 1149 N N . HIS A 1 170 ? 6.359 6.603 -3.016 1.00 88.00 170 HIS A N 1
ATOM 1150 C CA . HIS A 1 170 ? 5.113 6.918 -2.314 1.00 88.00 170 HIS A CA 1
ATOM 1151 C C . HIS A 1 170 ? 4.118 5.788 -2.525 1.00 88.00 170 HIS A C 1
ATOM 1153 O O . HIS A 1 170 ? 3.758 5.476 -3.663 1.00 88.00 170 HIS A O 1
ATOM 1159 N N . LEU A 1 171 ? 3.649 5.215 -1.425 1.00 91.69 171 LEU A N 1
ATOM 1160 C CA . LEU A 1 171 ? 2.610 4.205 -1.411 1.00 91.69 171 LEU A CA 1
ATOM 1161 C C . LEU A 1 171 ? 1.346 4.756 -0.783 1.00 91.69 171 LEU A C 1
ATOM 1163 O O . LEU A 1 171 ? 1.380 5.391 0.267 1.00 91.69 171 LEU A O 1
ATOM 1167 N N . GLU A 1 172 ? 0.217 4.440 -1.393 1.00 94.94 172 GLU A N 1
ATOM 1168 C CA . GLU A 1 172 ? -1.101 4.705 -0.850 1.00 94.94 172 GLU A CA 1
ATOM 1169 C C . GLU A 1 172 ? -1.935 3.425 -0.874 1.00 94.94 172 GLU A C 1
ATOM 1171 O O . GLU A 1 172 ? -2.056 2.747 -1.893 1.00 94.94 172 GLU A O 1
ATOM 1176 N N . LEU A 1 173 ? -2.533 3.105 0.267 1.00 95.12 173 LEU A N 1
ATOM 1177 C CA . LEU A 1 173 ? -3.469 2.012 0.450 1.00 95.12 173 LEU A CA 1
ATOM 1178 C C . LEU A 1 173 ? -4.808 2.614 0.860 1.00 95.12 173 LEU A C 1
ATOM 1180 O O . LEU A 1 173 ? -4.918 3.252 1.908 1.00 95.12 173 LEU A O 1
ATOM 1184 N N . VAL A 1 174 ? -5.829 2.399 0.035 1.00 96.31 174 VAL A N 1
ATOM 1185 C CA . VAL A 1 174 ? -7.202 2.836 0.305 1.00 96.31 174 VAL A CA 1
ATOM 1186 C C . VAL A 1 174 ? -8.093 1.612 0.442 1.00 96.31 174 VAL A C 1
ATOM 1188 O O . VAL A 1 174 ? -8.121 0.762 -0.446 1.00 96.31 174 VAL A O 1
ATOM 1191 N N . LEU A 1 175 ? -8.835 1.534 1.541 1.00 95.38 175 LEU A N 1
ATOM 1192 C CA . LEU A 1 175 ? -9.830 0.504 1.795 1.00 95.38 175 LEU A CA 1
ATOM 1193 C C . LEU A 1 175 ? -11.239 1.068 1.623 1.00 95.38 175 LEU A C 1
ATOM 1195 O O . LEU A 1 175 ? -11.584 2.103 2.188 1.00 95.38 175 LEU A O 1
ATOM 1199 N N . THR A 1 176 ? -12.072 0.359 0.869 1.00 95.44 176 THR A N 1
ATOM 1200 C CA . THR A 1 176 ? -13.495 0.675 0.701 1.00 95.44 176 THR A CA 1
ATOM 1201 C C . THR A 1 176 ? -14.319 -0.575 0.967 1.00 95.44 176 THR A C 1
ATOM 1203 O O . THR A 1 176 ? -14.115 -1.596 0.318 1.00 95.44 176 THR A O 1
ATOM 1206 N N . GLU A 1 177 ? -15.256 -0.522 1.913 1.00 94.12 177 GLU A N 1
ATOM 1207 C CA . GLU A 1 177 ? -16.171 -1.636 2.182 1.00 94.12 177 GLU A CA 1
ATOM 1208 C C . GLU A 1 177 ? -17.540 -1.404 1.552 1.00 94.12 177 GLU A C 1
ATOM 1210 O O . GLU A 1 177 ? -18.178 -0.373 1.765 1.00 94.12 177 GLU A O 1
ATOM 1215 N N . VAL A 1 178 ? -18.019 -2.404 0.812 1.00 92.69 178 VAL A N 1
ATOM 1216 C CA . VAL A 1 178 ? -19.374 -2.438 0.265 1.00 92.69 178 VAL A CA 1
ATOM 1217 C C . VAL A 1 178 ? -19.975 -3.814 0.524 1.00 92.69 178 VAL A C 1
ATOM 1219 O O . VAL A 1 178 ? -19.508 -4.824 0.005 1.00 92.69 178 VAL A O 1
ATOM 1222 N N . GLY A 1 179 ? -21.040 -3.865 1.329 1.00 87.50 179 GLY A N 1
ATOM 1223 C CA . GLY A 1 179 ? -21.801 -5.098 1.558 1.00 87.50 179 GLY A CA 1
ATOM 1224 C C . GLY A 1 179 ? -21.007 -6.223 2.236 1.00 87.50 179 GLY A C 1
ATOM 1225 O O . GLY A 1 179 ? -21.183 -7.383 1.868 1.00 87.50 179 GLY A O 1
ATOM 1226 N N . GLY A 1 180 ? -20.130 -5.898 3.196 1.00 88.31 180 GLY A N 1
ATOM 1227 C CA . GLY A 1 180 ? -19.294 -6.877 3.908 1.00 88.31 180 GLY A CA 1
ATOM 1228 C C . GLY A 1 180 ? -18.101 -7.397 3.100 1.00 88.31 180 GLY A C 1
ATOM 1229 O O . GLY A 1 180 ? -17.486 -8.401 3.464 1.00 88.31 180 GLY A O 1
ATOM 1230 N N . VAL A 1 181 ? -17.797 -6.742 1.979 1.00 93.00 181 VAL A N 1
ATOM 1231 C CA . VAL A 1 181 ? -16.632 -7.011 1.142 1.00 93.00 181 VAL A CA 1
ATOM 1232 C C . VAL A 1 181 ? -15.779 -5.752 1.102 1.00 93.00 181 VAL A C 1
ATOM 1234 O O . VAL A 1 181 ? -16.255 -4.694 0.691 1.00 93.00 181 VAL A O 1
ATOM 1237 N N . THR A 1 182 ? -14.521 -5.866 1.514 1.00 94.69 182 THR A N 1
ATOM 1238 C CA . THR A 1 182 ? -13.554 -4.771 1.465 1.00 94.69 182 THR A CA 1
ATOM 1239 C C . THR A 1 182 ? -12.695 -4.884 0.218 1.00 94.69 182 THR A C 1
ATOM 1241 O O . THR A 1 182 ? -12.034 -5.895 -0.018 1.00 94.69 182 THR A O 1
ATOM 1244 N N . GLU A 1 183 ? -12.676 -3.821 -0.568 1.00 94.62 183 GLU A N 1
ATOM 1245 C CA . GLU A 1 183 ? -11.716 -3.605 -1.636 1.00 94.62 183 GLU A CA 1
ATOM 1246 C C . GLU A 1 183 ? -10.519 -2.820 -1.090 1.00 94.62 183 GLU A C 1
ATOM 1248 O O . GLU A 1 183 ? -10.684 -1.757 -0.496 1.00 94.62 183 GLU A O 1
ATOM 1253 N N . LEU A 1 184 ? -9.317 -3.355 -1.288 1.00 94.69 184 LEU A N 1
ATOM 1254 C CA . LEU A 1 184 ? -8.048 -2.667 -1.108 1.00 94.69 184 LEU A CA 1
ATOM 1255 C C . LEU A 1 184 ? -7.557 -2.198 -2.468 1.00 94.69 184 LEU A C 1
ATOM 1257 O O . LEU A 1 184 ? -7.294 -3.017 -3.349 1.00 94.69 184 LEU A O 1
ATOM 1261 N N . ARG A 1 185 ? -7.356 -0.892 -2.600 1.00 95.44 185 ARG A N 1
ATOM 1262 C CA . ARG A 1 185 ? -6.641 -0.286 -3.714 1.00 95.44 185 ARG A CA 1
ATOM 1263 C C . ARG A 1 185 ? -5.258 0.138 -3.242 1.00 95.44 185 ARG A C 1
ATOM 1265 O O . ARG A 1 185 ? -5.129 1.075 -2.459 1.00 95.44 185 ARG A O 1
ATOM 1272 N N . PHE A 1 186 ? -4.244 -0.554 -3.734 1.00 95.19 186 PHE A N 1
ATOM 1273 C CA . PHE A 1 186 ? -2.843 -0.212 -3.564 1.00 95.19 186 PHE A CA 1
ATOM 1274 C C . PHE A 1 186 ? -2.392 0.653 -4.741 1.00 95.19 186 PHE A C 1
ATOM 1276 O O . PHE A 1 186 ? -2.660 0.322 -5.894 1.00 95.19 186 PHE A O 1
ATOM 1283 N N . THR A 1 187 ? -1.730 1.767 -4.462 1.00 94.56 187 THR A N 1
ATOM 1284 C CA . THR A 1 187 ? -1.169 2.669 -5.467 1.00 94.56 187 THR A CA 1
ATOM 1285 C C . THR A 1 187 ? 0.266 2.986 -5.097 1.00 94.56 187 THR A C 1
ATOM 1287 O O . THR A 1 187 ? 0.512 3.562 -4.042 1.00 94.56 187 THR A O 1
ATOM 1290 N N . GLN A 1 188 ? 1.204 2.652 -5.973 1.00 91.12 188 GLN A N 1
ATOM 1291 C CA . GLN A 1 188 ? 2.573 3.137 -5.887 1.00 91.12 188 GLN A CA 1
ATOM 1292 C C . GLN A 1 188 ? 2.787 4.216 -6.938 1.00 91.12 188 GLN A C 1
ATOM 1294 O O . GLN A 1 188 ? 2.627 3.962 -8.132 1.00 91.12 188 GLN A O 1
ATO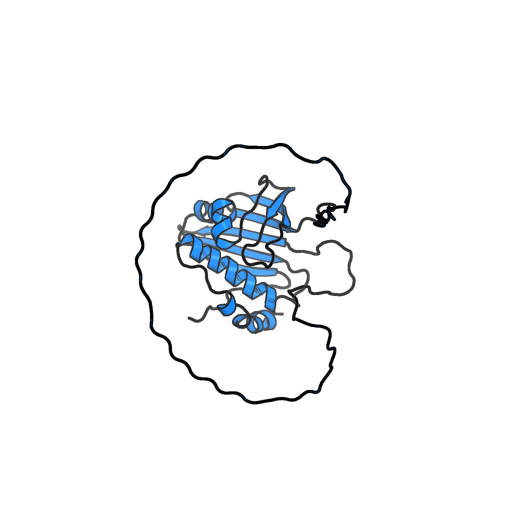M 1299 N N . ARG A 1 189 ? 3.217 5.398 -6.508 1.00 89.81 189 ARG A N 1
ATOM 1300 C CA . ARG A 1 189 ? 3.712 6.421 -7.425 1.00 89.81 189 ARG A CA 1
ATOM 1301 C C . ARG A 1 189 ? 5.155 6.115 -7.789 1.00 89.81 189 ARG A C 1
ATOM 1303 O O . ARG A 1 189 ? 5.982 5.936 -6.904 1.00 89.81 189 ARG A O 1
ATOM 1310 N N . LEU A 1 190 ? 5.454 6.071 -9.081 1.00 85.62 190 LEU A N 1
ATOM 1311 C CA . LEU A 1 190 ? 6.796 5.835 -9.600 1.00 85.62 190 LEU A CA 1
ATOM 1312 C C . LEU A 1 190 ? 7.422 7.149 -10.084 1.00 85.62 190 LEU A C 1
ATOM 1314 O O . LEU A 1 190 ? 6.791 7.919 -10.813 1.00 85.62 190 LEU A O 1
ATOM 1318 N N . GLY A 1 191 ? 8.702 7.371 -9.766 1.00 82.00 191 GLY A N 1
ATOM 1319 C CA . GLY A 1 191 ? 9.495 8.464 -10.352 1.00 82.00 191 GLY A CA 1
ATOM 1320 C C . GLY A 1 191 ? 9.667 8.345 -11.876 1.00 82.00 191 GLY A C 1
ATOM 1321 O O . GLY A 1 191 ? 9.918 9.335 -12.557 1.00 82.00 191 GLY A O 1
ATOM 1322 N N . GLY A 1 192 ? 9.456 7.146 -12.430 1.00 82.56 192 GLY A N 1
ATOM 1323 C CA . GLY A 1 192 ? 9.421 6.861 -13.863 1.00 82.56 192 GLY A CA 1
ATOM 1324 C C . GLY A 1 192 ? 8.937 5.435 -14.142 1.00 82.56 192 GLY A C 1
ATOM 1325 O O . GLY A 1 192 ? 8.958 4.578 -13.262 1.00 82.56 192 GLY A O 1
ATOM 1326 N N . THR A 1 193 ? 8.503 5.159 -15.372 1.00 83.06 193 THR A N 1
ATOM 1327 C CA . THR A 1 193 ? 7.892 3.867 -15.751 1.00 83.06 193 THR A CA 1
ATOM 1328 C C . THR A 1 193 ? 8.903 2.825 -16.237 1.00 83.06 193 THR A C 1
ATOM 1330 O O . THR A 1 193 ? 8.533 1.685 -16.504 1.00 83.06 193 THR A O 1
ATOM 1333 N N . ALA A 1 194 ? 10.189 3.181 -16.330 1.00 80.06 194 ALA A N 1
ATOM 1334 C CA . ALA A 1 194 ? 11.235 2.309 -16.866 1.00 80.06 194 ALA A CA 1
ATOM 1335 C C . ALA A 1 194 ? 11.407 0.998 -16.074 1.00 80.06 194 ALA A C 1
ATOM 1337 O O . ALA A 1 194 ? 11.655 -0.033 -16.688 1.00 80.06 194 ALA A O 1
ATOM 1338 N N . GLY A 1 195 ? 11.220 1.030 -14.748 1.00 80.00 195 GLY A N 1
ATOM 1339 C CA . GLY A 1 195 ? 11.353 -0.135 -13.859 1.00 80.00 195 GLY A CA 1
ATOM 1340 C C . GLY A 1 195 ? 10.047 -0.880 -13.558 1.00 80.00 195 GLY A C 1
ATOM 1341 O O . GLY A 1 195 ? 10.035 -1.790 -12.733 1.00 80.00 195 GLY A O 1
ATOM 1342 N N . VAL A 1 196 ? 8.920 -0.521 -14.191 1.00 85.56 196 VAL A N 1
ATOM 1343 C CA . VAL A 1 196 ? 7.606 -1.108 -13.850 1.00 85.56 196 VAL A CA 1
ATOM 1344 C C . VAL A 1 196 ? 7.556 -2.628 -14.065 1.00 85.56 196 VAL A C 1
ATOM 1346 O O . VAL A 1 196 ? 6.829 -3.322 -13.359 1.00 85.56 196 VAL A O 1
ATOM 1349 N N . GLY A 1 197 ? 8.360 -3.152 -14.999 1.00 83.38 197 GLY A N 1
ATOM 1350 C CA . GLY A 1 197 ? 8.486 -4.585 -15.277 1.00 83.38 197 GLY A CA 1
ATOM 1351 C C . GLY A 1 197 ? 9.053 -5.407 -14.119 1.00 83.38 197 GLY A C 1
ATOM 1352 O O . GLY A 1 197 ? 8.763 -6.595 -14.021 1.00 83.38 197 GLY A O 1
ATOM 1353 N N . GLU A 1 198 ? 9.831 -4.784 -13.238 1.00 84.38 198 GLU A N 1
ATOM 1354 C CA . GLU A 1 198 ? 10.426 -5.421 -12.056 1.00 84.38 198 GLU A CA 1
ATOM 1355 C C . GLU A 1 198 ? 9.591 -5.130 -10.805 1.00 84.38 198 GLU A C 1
ATOM 1357 O O . GLU A 1 198 ? 9.336 -6.009 -9.985 1.00 84.38 198 GLU A O 1
ATOM 1362 N N . VAL A 1 199 ? 9.083 -3.900 -10.707 1.00 85.69 199 VAL A N 1
ATOM 1363 C CA . VAL A 1 199 ? 8.303 -3.426 -9.561 1.00 85.69 199 VAL A CA 1
ATOM 1364 C C . VAL A 1 199 ? 6.897 -4.041 -9.519 1.00 85.69 199 VAL A C 1
ATOM 1366 O O . VAL A 1 199 ? 6.424 -4.442 -8.456 1.00 85.69 199 VAL A O 1
ATOM 1369 N N . GLY A 1 200 ? 6.226 -4.155 -10.669 1.00 86.44 200 GLY A N 1
ATOM 1370 C CA . GLY A 1 200 ? 4.874 -4.711 -10.783 1.00 86.44 200 GLY A CA 1
ATOM 1371 C C . GLY A 1 200 ? 4.743 -6.132 -10.223 1.00 86.44 200 GLY A C 1
ATOM 1372 O O . GLY A 1 200 ? 3.932 -6.342 -9.317 1.00 86.44 200 GLY A O 1
ATOM 1373 N N . PRO A 1 201 ? 5.552 -7.099 -10.697 1.00 88.00 201 PRO A N 1
ATOM 1374 C CA . PRO A 1 201 ? 5.519 -8.472 -10.197 1.00 88.00 201 PRO A CA 1
ATOM 1375 C C . PRO A 1 201 ? 5.804 -8.582 -8.693 1.00 88.00 201 PRO A C 1
ATOM 1377 O O . PRO A 1 201 ? 5.168 -9.384 -8.011 1.00 88.00 201 PRO A O 1
ATOM 1380 N N . GLY A 1 202 ? 6.706 -7.748 -8.160 1.00 86.62 202 GLY A N 1
ATOM 1381 C CA . GLY A 1 202 ? 6.993 -7.705 -6.725 1.00 86.62 202 GLY A CA 1
ATOM 1382 C C . GLY A 1 202 ? 5.768 -7.328 -5.893 1.00 86.62 202 GLY A C 1
ATOM 1383 O O . GLY A 1 202 ? 5.445 -8.006 -4.916 1.00 86.62 202 GLY A O 1
ATOM 1384 N N . TRP A 1 203 ? 5.021 -6.301 -6.306 1.00 89.88 203 TRP A N 1
ATOM 1385 C CA . TRP A 1 203 ? 3.792 -5.915 -5.605 1.00 89.88 203 TRP A CA 1
ATOM 1386 C C . TRP A 1 203 ? 2.676 -6.942 -5.714 1.00 89.88 203 TRP A C 1
ATOM 1388 O O . TRP A 1 203 ? 1.954 -7.148 -4.739 1.00 89.88 203 TRP A O 1
ATOM 1398 N N . GLU A 1 204 ? 2.543 -7.610 -6.860 1.00 89.75 204 GLU A N 1
ATOM 1399 C CA . GLU A 1 204 ? 1.601 -8.724 -7.010 1.00 89.75 204 GLU A CA 1
ATOM 1400 C C . GLU A 1 204 ? 1.912 -9.831 -5.989 1.00 89.75 204 GLU A C 1
ATOM 1402 O O . GLU A 1 204 ? 1.008 -10.277 -5.280 1.00 89.75 204 GLU A O 1
ATOM 1407 N N . TYR A 1 205 ? 3.191 -10.198 -5.834 1.00 89.56 205 TYR A N 1
ATOM 1408 C CA . TYR A 1 205 ? 3.638 -11.184 -4.848 1.00 89.56 205 TYR A CA 1
ATOM 1409 C C . TYR A 1 205 ? 3.292 -10.771 -3.411 1.00 89.56 205 TYR A C 1
ATOM 1411 O O . TYR A 1 205 ? 2.706 -11.562 -2.667 1.00 89.56 205 TYR A O 1
ATOM 1419 N N . TYR A 1 206 ? 3.603 -9.535 -3.006 1.00 88.94 206 TYR A N 1
ATOM 1420 C CA . TYR A 1 206 ? 3.301 -9.073 -1.648 1.00 88.94 206 TYR A CA 1
ATOM 1421 C C . TYR A 1 206 ? 1.792 -9.030 -1.374 1.00 88.94 206 TYR A C 1
ATOM 1423 O O . TYR A 1 206 ? 1.346 -9.471 -0.313 1.00 88.94 20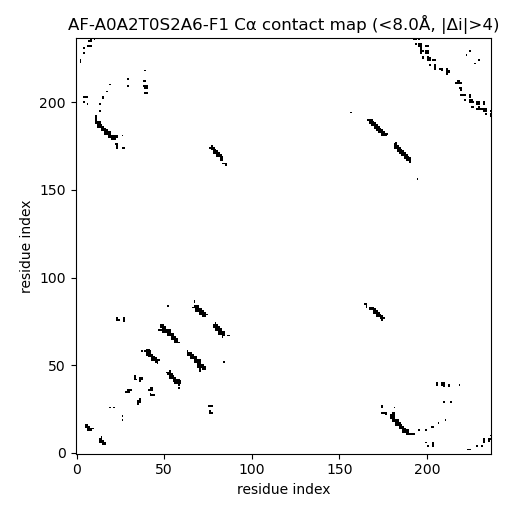6 TYR A O 1
ATOM 1431 N N . LEU A 1 207 ? 0.985 -8.544 -2.323 1.00 90.94 207 LEU A N 1
ATOM 1432 C CA . LEU A 1 207 ? -0.469 -8.469 -2.160 1.00 90.94 207 LEU A CA 1
ATOM 1433 C C . LEU A 1 207 ? -1.134 -9.851 -2.147 1.00 90.94 207 LEU A C 1
ATOM 1435 O O . LEU A 1 207 ? -2.089 -10.060 -1.395 1.00 90.94 207 LEU A O 1
ATOM 1439 N N . ASP A 1 208 ? -0.624 -10.815 -2.910 1.00 89.38 208 ASP A N 1
ATOM 1440 C CA . ASP A 1 208 ? -1.084 -12.204 -2.825 1.00 89.38 208 ASP A CA 1
ATOM 1441 C C . ASP A 1 208 ? -0.584 -12.888 -1.546 1.00 89.38 208 ASP A C 1
ATOM 1443 O O . ASP A 1 208 ? -1.314 -13.677 -0.943 1.00 89.38 208 ASP A O 1
ATOM 1447 N N . GLY A 1 209 ? 0.594 -12.507 -1.049 1.00 88.44 209 GLY A N 1
ATOM 1448 C CA . GLY A 1 209 ? 1.076 -12.851 0.286 1.00 88.44 209 GLY A CA 1
ATOM 1449 C C . GLY A 1 209 ? 0.142 -12.357 1.394 1.00 88.44 209 GLY A C 1
ATOM 1450 O O . GLY A 1 209 ? -0.167 -13.107 2.320 1.00 88.44 209 GLY A O 1
ATOM 1451 N N . LEU A 1 210 ? -0.390 -11.134 1.283 1.00 89.44 210 LEU A N 1
ATOM 1452 C CA . LEU A 1 210 ? -1.404 -10.605 2.203 1.00 89.44 210 LEU A CA 1
ATOM 1453 C C . LEU A 1 210 ? -2.674 -11.471 2.191 1.00 89.44 210 LEU A C 1
ATOM 1455 O O . LEU A 1 210 ? -3.204 -11.807 3.254 1.00 89.44 210 LEU A O 1
ATOM 1459 N N . VAL A 1 211 ? -3.155 -11.863 1.007 1.00 89.56 211 VAL A N 1
ATOM 1460 C CA . VAL A 1 211 ? -4.310 -12.768 0.865 1.00 89.56 211 VAL A CA 1
ATOM 1461 C C . VAL A 1 211 ? -4.010 -14.122 1.517 1.00 89.56 211 VAL A C 1
ATOM 1463 O O . VAL A 1 211 ? -4.777 -14.577 2.371 1.00 89.56 211 VAL A O 1
ATOM 1466 N N . ALA A 1 212 ? -2.864 -14.726 1.195 1.00 88.75 212 ALA A N 1
ATOM 1467 C CA . ALA A 1 212 ? -2.438 -16.010 1.738 1.00 88.75 212 ALA A CA 1
ATOM 1468 C C . ALA A 1 212 ? -2.314 -15.980 3.270 1.00 88.75 212 ALA A C 1
ATOM 1470 O O . ALA A 1 212 ? -2.860 -16.851 3.952 1.00 88.75 212 ALA A O 1
ATOM 1471 N N . ALA A 1 213 ? -1.680 -14.948 3.832 1.00 88.38 213 ALA A N 1
ATOM 1472 C CA . ALA A 1 213 ? -1.507 -14.787 5.273 1.00 88.38 213 ALA A CA 1
ATOM 1473 C C . ALA A 1 213 ? -2.848 -14.648 6.014 1.00 88.38 213 ALA A C 1
ATOM 1475 O O . ALA A 1 213 ? -3.008 -15.193 7.115 1.00 88.38 213 ALA A O 1
ATOM 1476 N N . ARG A 1 214 ? -3.828 -13.955 5.417 1.00 87.88 214 ARG A N 1
ATOM 1477 C CA . ARG A 1 214 ? -5.184 -13.821 5.978 1.00 87.88 214 ARG A CA 1
ATOM 1478 C C . ARG A 1 214 ? -5.964 -15.128 5.952 1.00 87.88 214 ARG A C 1
ATOM 1480 O O . ARG A 1 214 ? -6.679 -15.425 6.902 1.00 87.88 214 ARG A O 1
ATOM 1487 N N . GLU A 1 215 ? -5.812 -15.911 4.895 1.00 87.19 215 GLU A N 1
ATOM 1488 C CA . GLU A 1 215 ? -6.518 -17.183 4.723 1.00 87.19 215 GLU A CA 1
ATOM 1489 C C . GLU A 1 215 ? -5.773 -18.376 5.339 1.00 87.19 215 GLU A C 1
ATOM 1491 O O . GLU A 1 215 ? -6.262 -19.503 5.292 1.00 87.19 215 GLU A O 1
ATOM 1496 N N . GLY A 1 216 ? -4.591 -18.142 5.922 1.00 85.00 216 GLY A N 1
ATOM 1497 C CA . GLY A 1 216 ? -3.759 -19.190 6.513 1.00 85.00 216 GLY A CA 1
ATOM 1498 C C . GLY A 1 216 ? -3.171 -20.155 5.479 1.00 85.00 216 GLY A C 1
ATOM 1499 O O . GLY A 1 216 ? -2.890 -21.305 5.813 1.00 85.00 216 GLY A O 1
ATOM 1500 N N . ARG A 1 217 ? -3.009 -19.711 4.228 1.00 87.56 217 ARG A N 1
ATOM 1501 C CA . ARG A 1 217 ? -2.377 -20.491 3.157 1.00 87.56 217 ARG A CA 1
ATOM 1502 C C . ARG A 1 217 ? -0.855 -20.341 3.203 1.00 87.56 217 ARG A C 1
ATOM 1504 O O . ARG A 1 217 ? -0.325 -19.436 3.847 1.00 87.56 217 ARG A O 1
ATOM 1511 N N . ALA A 1 218 ? -0.158 -21.234 2.501 1.00 85.62 218 ALA A N 1
ATOM 1512 C CA . ALA A 1 218 ? 1.269 -21.073 2.245 1.00 85.62 218 ALA A CA 1
ATOM 1513 C C . ALA A 1 218 ? 1.524 -19.783 1.449 1.00 85.62 218 ALA A C 1
ATOM 1515 O O . ALA A 1 218 ? 0.704 -19.413 0.605 1.00 85.62 218 ALA A O 1
ATOM 1516 N N . MET A 1 219 ? 2.648 -19.118 1.729 1.00 83.62 219 MET A N 1
ATOM 1517 C CA . MET A 1 219 ? 3.083 -17.966 0.940 1.00 83.62 219 MET A CA 1
ATOM 1518 C C . MET A 1 219 ? 3.304 -18.387 -0.520 1.00 83.62 219 MET A C 1
ATOM 1520 O O . MET A 1 219 ? 3.744 -19.517 -0.758 1.00 83.62 219 MET A O 1
ATOM 1524 N N . PRO A 1 220 ? 2.979 -17.512 -1.484 1.00 86.12 220 PRO A N 1
ATOM 1525 C CA . PRO A 1 220 ? 3.254 -17.774 -2.889 1.00 86.12 220 PRO A CA 1
ATOM 1526 C C . PRO A 1 220 ? 4.759 -17.940 -3.155 1.00 86.12 220 PRO A C 1
ATOM 1528 O O . PRO A 1 220 ? 5.586 -17.505 -2.356 1.00 86.12 220 PRO A O 1
ATOM 1531 N N . ASP A 1 221 ? 5.113 -18.561 -4.280 1.00 84.56 221 ASP A N 1
ATOM 1532 C CA . ASP A 1 221 ? 6.495 -18.608 -4.761 1.00 84.56 221 ASP A CA 1
ATOM 1533 C C . ASP A 1 221 ? 6.781 -17.371 -5.622 1.00 84.56 221 ASP A C 1
ATOM 1535 O O . ASP A 1 221 ? 5.996 -17.033 -6.507 1.00 84.56 221 ASP A O 1
ATOM 1539 N N . PHE A 1 222 ? 7.885 -16.670 -5.363 1.00 83.06 222 PHE A N 1
ATOM 1540 C CA . PHE A 1 222 ? 8.224 -15.448 -6.102 1.00 83.06 222 PHE A CA 1
ATOM 1541 C C . PHE A 1 222 ? 8.550 -15.715 -7.582 1.00 83.06 222 PHE A C 1
ATOM 1543 O O . PHE A 1 222 ? 8.265 -14.873 -8.439 1.00 83.06 222 PHE A O 1
ATOM 1550 N N . GLY A 1 223 ? 9.073 -16.902 -7.907 1.00 83.00 223 GLY A N 1
ATOM 1551 C CA . GLY A 1 223 ? 9.377 -17.324 -9.275 1.00 83.00 223 GLY A CA 1
ATOM 1552 C C . GLY A 1 223 ? 8.140 -17.462 -10.166 1.00 83.00 223 GLY A C 1
ATOM 1553 O O . GLY A 1 223 ? 8.258 -17.409 -11.391 1.00 83.00 223 GLY A O 1
ATOM 1554 N N . ASP A 1 224 ? 6.942 -17.560 -9.577 1.00 85.00 224 ASP A N 1
ATOM 1555 C CA . ASP A 1 224 ? 5.680 -17.531 -10.323 1.00 85.00 224 ASP A CA 1
ATOM 1556 C C . ASP A 1 224 ? 5.313 -16.114 -10.829 1.00 85.00 224 ASP A C 1
ATOM 1558 O O . ASP A 1 224 ? 4.488 -15.977 -11.737 1.00 85.00 224 ASP A O 1
ATOM 1562 N N . TYR A 1 225 ? 5.919 -15.056 -10.272 1.00 84.75 225 TYR A N 1
ATOM 1563 C CA . TYR A 1 225 ? 5.630 -13.652 -10.607 1.00 84.75 225 TYR A CA 1
ATOM 1564 C C . TYR A 1 225 ? 6.719 -13.057 -11.493 1.00 84.75 225 TYR A C 1
ATOM 1566 O O . TYR A 1 225 ? 6.419 -12.486 -12.544 1.00 84.75 225 TYR A O 1
ATOM 1574 N N . TYR A 1 226 ? 7.987 -13.207 -11.104 1.00 79.75 226 TYR A N 1
ATOM 1575 C CA . TYR A 1 226 ? 9.128 -12.729 -11.878 1.00 79.75 226 TYR A CA 1
ATOM 1576 C C . TYR A 1 226 ? 9.972 -13.906 -12.388 1.00 79.75 226 TYR A C 1
ATOM 1578 O O . TYR A 1 226 ? 10.324 -14.780 -11.599 1.00 79.75 226 TYR A O 1
ATOM 1586 N N . PRO A 1 227 ? 10.344 -13.942 -13.684 1.00 83.94 227 PRO A N 1
ATOM 1587 C CA . PRO A 1 227 ? 10.101 -12.939 -14.732 1.00 83.94 227 PRO A CA 1
ATOM 1588 C C . PRO A 1 227 ? 8.748 -13.079 -15.459 1.00 83.94 227 PRO A C 1
ATOM 1590 O O . PRO A 1 227 ? 8.485 -12.329 -16.396 1.00 83.94 227 PRO A O 1
ATOM 1593 N N . ALA A 1 228 ? 7.878 -14.013 -15.058 1.00 84.56 228 ALA A N 1
ATOM 1594 C CA . ALA A 1 228 ? 6.667 -14.382 -15.803 1.00 84.56 228 ALA A CA 1
ATOM 1595 C C . ALA A 1 228 ? 5.707 -13.214 -16.124 1.00 84.56 228 ALA A C 1
ATOM 1597 O O . ALA A 1 228 ? 5.070 -13.215 -17.177 1.00 84.56 228 ALA A O 1
ATOM 1598 N N . MET A 1 229 ? 5.598 -12.214 -15.243 1.00 86.44 229 MET A N 1
ATOM 1599 C CA . MET A 1 229 ? 4.721 -11.047 -15.415 1.00 86.44 229 MET A CA 1
ATOM 1600 C C . MET A 1 229 ? 5.440 -9.805 -15.958 1.00 86.44 229 MET A C 1
ATOM 1602 O O . MET A 1 229 ? 4.775 -8.809 -16.248 1.00 86.44 229 MET A O 1
ATOM 1606 N N . LYS A 1 230 ? 6.769 -9.842 -16.124 1.00 85.88 230 LYS A N 1
ATOM 1607 C CA . LYS A 1 230 ? 7.578 -8.682 -16.532 1.00 85.88 230 LYS A CA 1
ATOM 1608 C C . LYS A 1 230 ? 7.063 -8.055 -17.829 1.00 85.88 230 LYS A C 1
ATOM 1610 O O . LYS A 1 230 ? 6.735 -6.869 -17.852 1.00 85.88 230 LYS A O 1
ATOM 1615 N N . ASP A 1 231 ? 6.895 -8.873 -18.868 1.00 86.94 231 ASP A N 1
ATOM 1616 C CA . ASP A 1 231 ? 6.435 -8.421 -20.188 1.00 86.94 231 ASP A CA 1
ATOM 1617 C C . ASP A 1 231 ? 5.043 -7.768 -20.130 1.00 86.94 231 ASP A C 1
ATOM 1619 O O . ASP A 1 231 ? 4.760 -6.818 -20.859 1.00 86.94 231 ASP A O 1
ATOM 1623 N N . HIS A 1 232 ? 4.164 -8.244 -19.238 1.00 86.88 232 HIS A N 1
ATOM 1624 C CA . HIS A 1 232 ? 2.828 -7.675 -19.067 1.00 86.88 232 HIS A CA 1
ATOM 1625 C C . HIS A 1 232 ? 2.873 -6.243 -18.524 1.00 86.88 232 HIS A C 1
ATOM 1627 O O . HIS A 1 232 ? 2.085 -5.402 -18.956 1.00 86.88 232 HIS A O 1
ATOM 1633 N N . PHE A 1 233 ? 3.760 -5.962 -17.570 1.00 86.38 233 PHE A N 1
ATOM 1634 C CA . PHE A 1 233 ? 3.912 -4.621 -17.008 1.00 86.38 233 PHE A CA 1
ATOM 1635 C C . PHE A 1 233 ? 4.686 -3.698 -17.951 1.00 86.38 233 PHE A C 1
ATOM 1637 O O . PHE A 1 233 ? 4.288 -2.550 -18.137 1.00 86.38 233 PHE A O 1
ATOM 1644 N N . GLU A 1 234 ? 5.730 -4.196 -18.620 1.00 87.06 234 GLU A N 1
ATOM 1645 C CA . GLU A 1 234 ? 6.478 -3.409 -19.610 1.00 87.06 234 GLU A CA 1
ATOM 1646 C C . GLU A 1 234 ? 5.629 -2.999 -20.813 1.00 87.06 234 GLU A C 1
ATOM 1648 O O . GLU A 1 234 ? 5.832 -1.919 -21.361 1.00 87.06 234 GLU A O 1
ATOM 1653 N N . ALA A 1 235 ? 4.654 -3.819 -21.210 1.00 89.00 235 ALA A N 1
ATOM 1654 C CA . ALA A 1 235 ? 3.727 -3.487 -22.288 1.00 89.00 235 ALA A CA 1
ATOM 1655 C C . ALA A 1 235 ? 2.764 -2.329 -21.953 1.00 89.00 235 ALA A C 1
ATOM 1657 O O . ALA A 1 235 ? 2.074 -1.849 -22.851 1.00 89.00 235 ALA A O 1
ATOM 1658 N N . GLN A 1 236 ? 2.682 -1.896 -20.688 1.00 86.44 236 GLN A N 1
ATOM 1659 C CA . GLN A 1 236 ? 1.776 -0.829 -20.239 1.00 86.44 236 GLN A CA 1
ATOM 1660 C C . GLN A 1 236 ? 2.421 0.565 -20.193 1.00 86.44 236 GLN A C 1
ATOM 1662 O O . GLN A 1 236 ? 1.718 1.527 -19.883 1.00 86.44 236 GLN A O 1
ATOM 1667 N N . ARG A 1 237 ? 3.729 0.678 -20.462 1.00 78.94 237 ARG A N 1
ATOM 1668 C CA . ARG A 1 237 ? 4.461 1.957 -20.462 1.00 78.94 237 ARG A CA 1
ATOM 1669 C C . ARG A 1 237 ? 4.254 2.781 -21.732 1.00 78.94 237 ARG A C 1
ATOM 1671 O O . ARG A 1 237 ? 4.044 2.180 -22.810 1.00 78.94 237 ARG A O 1
#